Protein AF-A0A4U6QF11-F1 (afdb_monomer)

Sequence (225 aa):
MSFLSGGGSGDRRPGIFDSFRGAFAPQQLPEDDGRPIVAPRSILIASALSLVCGVILAFLSVLGLTQLGSYEADFDKAVADYRTQTSQCVTDVGGFGSSLVIPPGVSDDQKARYETCQQYVTYSDADIASIRESQKTQNIVVIAVLMIIGLAAVAAGWFLRSGARWTRRTILGLVIVLLVSIMLRVLGSILILGASLLLVVAVMLSFVGAGGLFFARHRARRAAS

Structure (mmCIF, N/CA/C/O backbone):
data_AF-A0A4U6QF11-F1
#
_entry.id   AF-A0A4U6QF11-F1
#
loop_
_atom_site.group_PDB
_atom_site.id
_atom_site.type_symbol
_atom_site.label_atom_id
_atom_site.label_alt_id
_atom_site.label_comp_id
_atom_site.label_asym_id
_atom_site.label_entity_id
_atom_site.label_seq_id
_atom_site.pdbx_PDB_ins_code
_atom_site.Cartn_x
_atom_site.Cartn_y
_atom_site.Cartn_z
_atom_site.occupancy
_atom_site.B_iso_or_equiv
_atom_site.auth_seq_id
_atom_site.auth_comp_id
_atom_site.auth_asym_id
_atom_site.auth_atom_id
_atom_site.pdbx_PDB_model_num
ATOM 1 N N . MET A 1 1 ? -59.878 42.724 17.864 1.00 39.06 1 MET A N 1
ATOM 2 C CA . MET A 1 1 ? -58.741 42.969 16.953 1.00 39.06 1 MET A CA 1
ATOM 3 C C . MET A 1 1 ? -58.230 41.630 16.464 1.00 39.06 1 MET A C 1
ATOM 5 O O . MET A 1 1 ? -57.816 40.801 17.259 1.00 39.06 1 MET A O 1
ATOM 9 N N . SER A 1 2 ? -58.398 41.412 15.169 1.00 38.19 2 SER A N 1
ATOM 10 C CA . SER A 1 2 ? -58.004 40.256 14.373 1.00 38.19 2 SER A CA 1
ATOM 11 C C . SER A 1 2 ? -56.505 40.250 14.089 1.00 38.19 2 SER A C 1
ATOM 13 O O . SER A 1 2 ? -56.008 41.276 13.644 1.00 38.19 2 SER A O 1
ATOM 15 N N . PHE A 1 3 ? -55.846 39.095 14.200 1.00 39.09 3 PHE A N 1
ATOM 16 C CA . PHE A 1 3 ? -54.789 38.689 13.265 1.00 39.09 3 PHE A CA 1
ATOM 17 C C . PHE A 1 3 ? -54.795 37.161 13.135 1.00 39.09 3 PHE A C 1
ATOM 19 O O . PHE A 1 3 ? -54.117 36.441 13.859 1.00 39.09 3 PHE A O 1
ATOM 26 N N . LEU A 1 4 ? -55.601 36.681 12.188 1.00 46.38 4 LEU A N 1
ATOM 27 C CA . LEU A 1 4 ? -55.267 35.493 11.416 1.00 46.38 4 LEU A CA 1
ATOM 28 C C . LEU A 1 4 ? -54.323 35.953 10.301 1.00 46.38 4 LEU A C 1
ATOM 30 O O . LEU A 1 4 ? -54.681 36.819 9.508 1.00 46.38 4 LEU A O 1
ATOM 34 N N . SER A 1 5 ? -53.140 35.356 10.233 1.00 40.31 5 SER A N 1
ATOM 35 C CA . SER A 1 5 ? -52.380 35.220 8.994 1.00 40.31 5 SER A CA 1
ATOM 36 C C . SER A 1 5 ? -51.760 33.832 9.019 1.00 40.31 5 SER A C 1
ATOM 38 O O . SER A 1 5 ? -50.763 33.579 9.694 1.00 40.31 5 SER A O 1
ATOM 40 N N . GLY A 1 6 ? -52.457 32.904 8.369 1.00 35.28 6 GLY A N 1
ATOM 41 C CA . GLY A 1 6 ? -51.910 31.609 8.008 1.00 35.28 6 GLY A CA 1
ATOM 42 C C . GLY A 1 6 ? -50.881 31.765 6.893 1.00 35.28 6 GLY A C 1
ATOM 43 O O . GLY A 1 6 ? -50.941 32.700 6.098 1.00 35.28 6 GLY A O 1
ATOM 44 N N . GLY A 1 7 ? -49.948 30.821 6.817 1.00 31.61 7 GLY A N 1
ATOM 45 C CA . GLY A 1 7 ? -48.945 30.827 5.762 1.00 31.61 7 GLY A CA 1
ATOM 46 C C . GLY A 1 7 ? -48.033 29.612 5.772 1.00 31.61 7 GLY A C 1
ATOM 47 O O . GLY A 1 7 ? -46.837 29.762 5.961 1.00 31.61 7 GLY A O 1
ATOM 48 N N . GLY A 1 8 ? -48.611 28.431 5.543 1.00 32.72 8 GLY A N 1
ATOM 49 C CA . GLY A 1 8 ? -47.934 27.323 4.866 1.00 32.72 8 GLY A CA 1
ATOM 50 C C . GLY A 1 8 ? -46.876 26.566 5.663 1.00 32.72 8 GLY A C 1
ATOM 51 O O . GLY A 1 8 ? -45.713 26.956 5.731 1.00 32.72 8 GLY A O 1
ATOM 52 N N . SER A 1 9 ? -47.268 25.382 6.127 1.00 42.16 9 SER A N 1
ATOM 53 C CA . SER A 1 9 ? -46.394 24.221 6.265 1.00 42.16 9 SER A CA 1
ATOM 54 C C . SER A 1 9 ? -45.677 23.958 4.936 1.00 42.16 9 SER A C 1
ATOM 56 O O . SER A 1 9 ? -46.136 23.195 4.089 1.00 42.16 9 SER A O 1
ATOM 58 N N . GLY A 1 10 ? -44.558 24.641 4.725 1.00 39.16 10 GLY A N 1
ATOM 59 C CA . GLY A 1 10 ? -43.574 24.237 3.744 1.00 39.16 10 GLY A CA 1
ATOM 60 C C . GLY A 1 10 ? -42.816 23.064 4.332 1.00 39.16 10 GLY A C 1
ATOM 61 O O . GLY A 1 10 ? -41.814 23.281 5.011 1.00 39.16 10 GLY A O 1
ATOM 62 N N . ASP A 1 11 ? -43.292 21.846 4.072 1.00 48.59 11 ASP A N 1
ATOM 63 C CA . ASP A 1 11 ? -42.459 20.645 4.084 1.00 48.59 11 ASP A CA 1
ATOM 64 C C . ASP A 1 11 ? -41.276 20.906 3.143 1.00 48.59 11 ASP A C 1
ATOM 66 O O . ASP A 1 11 ? -41.299 20.615 1.943 1.00 48.59 11 ASP A O 1
ATOM 70 N N . ARG A 1 12 ? -40.234 21.554 3.671 1.00 53.16 12 ARG A N 1
ATOM 71 C CA . ARG A 1 12 ? -38.956 21.686 2.992 1.00 53.16 12 ARG A CA 1
ATOM 72 C C . ARG A 1 12 ? -38.438 20.267 2.882 1.00 53.16 12 ARG A C 1
ATOM 74 O O . ARG A 1 12 ? -38.002 19.692 3.875 1.00 53.16 12 ARG A O 1
ATOM 81 N N . ARG A 1 13 ? -38.540 19.703 1.673 1.00 55.41 13 ARG A N 1
ATOM 82 C CA . ARG A 1 13 ? -37.881 18.449 1.307 1.00 55.41 13 ARG A CA 1
ATOM 83 C C . ARG A 1 13 ? -36.462 18.522 1.869 1.00 55.41 13 ARG A C 1
ATOM 85 O O . ARG A 1 13 ? -35.748 19.443 1.462 1.00 55.41 13 ARG A O 1
ATOM 92 N N . PRO A 1 14 ? -36.078 17.642 2.812 1.00 57.09 14 PRO A N 1
ATOM 93 C CA . PRO A 1 14 ? -34.746 17.694 3.384 1.00 57.09 14 PRO A CA 1
ATOM 94 C C . PRO A 1 14 ? -33.767 17.611 2.222 1.00 57.09 14 PRO A C 1
ATOM 96 O O . PRO A 1 14 ? -33.826 16.684 1.408 1.00 57.09 14 PRO A O 1
ATOM 99 N N . GLY A 1 15 ? -32.933 18.640 2.084 1.00 59.34 15 GLY A N 1
ATOM 100 C CA . GLY A 1 15 ? -31.907 18.633 1.060 1.00 59.34 15 GLY A CA 1
ATOM 101 C C . GLY A 1 15 ? -30.994 17.439 1.310 1.00 59.34 15 GLY A C 1
ATOM 102 O O . GLY A 1 15 ? -30.815 17.015 2.450 1.00 59.34 15 GLY A O 1
ATOM 103 N N . ILE A 1 16 ? -30.354 16.914 0.268 1.00 60.38 16 ILE A N 1
ATOM 104 C CA . ILE A 1 16 ? -29.370 15.824 0.413 1.00 60.38 16 ILE A CA 1
ATOM 105 C C . ILE A 1 16 ? -28.295 16.216 1.456 1.00 60.38 16 ILE A C 1
ATOM 107 O O . ILE A 1 16 ? -27.791 15.379 2.199 1.00 60.38 16 ILE A O 1
ATOM 111 N N . PHE A 1 17 ? -28.026 17.520 1.591 1.00 57.22 17 PHE A N 1
ATOM 112 C CA . PHE A 1 17 ? -27.139 18.116 2.591 1.00 57.22 17 PHE A CA 1
ATOM 113 C C . PHE A 1 17 ? -27.715 18.242 4.013 1.00 57.22 17 PHE A C 1
ATOM 115 O O . PHE A 1 17 ? -26.933 18.339 4.958 1.00 57.22 17 PHE A O 1
ATOM 122 N N . ASP A 1 18 ? -29.033 18.186 4.209 1.00 56.31 18 ASP A N 1
ATOM 123 C CA . ASP A 1 18 ? -29.647 18.172 5.545 1.00 56.31 18 ASP A CA 1
ATOM 124 C C . ASP A 1 18 ? -29.421 16.831 6.250 1.00 56.31 18 ASP A C 1
ATOM 126 O O . ASP A 1 18 ? -29.189 16.802 7.459 1.00 56.31 18 ASP A O 1
ATOM 130 N N . SER A 1 19 ? -29.363 15.725 5.499 1.00 56.88 19 SER A N 1
ATOM 131 C CA . SER A 1 19 ? -28.945 14.422 6.032 1.00 56.88 19 SER A CA 1
ATOM 132 C C . SER A 1 19 ? -27.490 14.442 6.512 1.00 56.88 19 SER A C 1
ATOM 134 O O . SER A 1 19 ? -27.177 13.863 7.552 1.00 56.88 19 SER A O 1
ATOM 136 N N . PHE A 1 20 ? -26.607 15.166 5.814 1.00 53.66 20 PHE A N 1
ATOM 137 C CA . PHE A 1 20 ? -25.225 15.368 6.258 1.00 53.66 20 PHE A CA 1
ATOM 138 C C . PHE A 1 20 ? -25.150 16.308 7.467 1.00 53.66 20 PHE A C 1
ATOM 140 O O . PHE A 1 20 ? -24.454 16.002 8.431 1.00 53.66 20 PHE A O 1
ATOM 147 N N . ARG A 1 21 ? -25.911 17.410 7.488 1.00 54.03 21 ARG A N 1
ATOM 148 C CA . ARG A 1 21 ? -25.968 18.316 8.649 1.00 54.03 21 ARG A CA 1
ATOM 149 C C . ARG A 1 21 ? -26.482 17.625 9.910 1.00 54.03 21 ARG A C 1
ATOM 151 O O . ARG A 1 21 ? -25.887 17.807 10.966 1.00 54.03 21 ARG A O 1
ATOM 158 N N . GLY A 1 22 ? -27.524 16.803 9.807 1.00 53.47 22 GLY A N 1
ATOM 159 C CA . GLY A 1 22 ? -28.026 16.006 10.930 1.00 53.47 22 GLY A CA 1
ATOM 160 C C . GLY A 1 22 ? -27.034 14.937 11.403 1.00 53.47 22 GLY A C 1
ATOM 161 O O . GLY A 1 22 ? -26.955 14.658 12.596 1.00 53.47 22 GLY A O 1
ATOM 162 N N . ALA A 1 23 ? -26.228 14.383 10.492 1.00 54.44 23 ALA A N 1
ATOM 163 C CA . ALA A 1 23 ? -25.181 13.416 10.818 1.00 54.44 23 ALA A CA 1
ATOM 164 C C . ALA A 1 23 ? -23.945 14.044 11.500 1.00 54.44 23 ALA A C 1
ATOM 166 O O . ALA A 1 23 ? -23.277 13.366 12.283 1.00 54.44 23 ALA A O 1
ATOM 167 N N . PHE A 1 24 ? -23.656 15.325 11.232 1.00 53.41 24 PHE A N 1
ATOM 168 C CA . PHE A 1 24 ? -22.541 16.077 11.831 1.00 53.41 24 PHE A CA 1
ATOM 169 C C . PHE A 1 24 ? -22.942 16.985 13.004 1.00 53.41 24 PHE A C 1
ATOM 171 O O . PHE A 1 24 ? -22.064 17.555 13.654 1.00 53.41 24 PHE A O 1
ATOM 178 N N . ALA A 1 25 ? -24.235 17.127 13.302 1.00 53.22 25 ALA A N 1
ATOM 179 C CA . ALA A 1 25 ? -24.686 17.870 14.470 1.00 53.22 25 ALA A CA 1
ATOM 180 C C . ALA A 1 25 ? -24.200 17.170 15.756 1.00 53.22 25 ALA A C 1
ATOM 182 O O . ALA A 1 25 ? -24.344 15.947 15.875 1.00 53.22 25 ALA A O 1
ATOM 183 N N . PRO A 1 26 ? -23.625 17.904 16.728 1.00 51.38 26 PRO A N 1
ATOM 184 C CA . PRO A 1 26 ? -23.204 17.316 17.991 1.00 51.38 26 PRO A CA 1
ATOM 185 C C . PRO A 1 26 ? -24.439 16.778 18.715 1.00 51.38 26 PRO A C 1
ATOM 187 O O . PRO A 1 26 ? -25.245 17.537 19.249 1.00 51.38 26 PRO A O 1
ATOM 190 N N . GLN A 1 27 ? -24.610 15.455 18.702 1.00 58.38 27 GLN A N 1
ATOM 191 C CA . GLN A 1 27 ? -25.682 14.812 19.450 1.00 58.38 27 GLN A CA 1
ATOM 192 C C . GLN A 1 27 ? -25.452 15.077 20.937 1.00 58.38 27 GLN A C 1
ATOM 194 O O . GLN A 1 27 ? -24.361 14.821 21.456 1.00 58.38 27 GLN A O 1
ATOM 199 N N . GLN A 1 28 ? -26.474 15.617 21.604 1.00 59.59 28 GLN A N 1
ATOM 200 C CA . GLN A 1 28 ? -26.452 15.831 23.046 1.00 59.59 28 GLN A CA 1
ATOM 201 C C . GLN A 1 28 ? -26.109 14.503 23.725 1.00 59.59 28 GLN A C 1
ATOM 203 O O . GLN A 1 28 ? -26.711 13.469 23.423 1.00 59.59 28 GLN A O 1
ATOM 208 N N . LEU A 1 29 ? -25.083 14.522 24.581 1.00 59.53 29 LEU A N 1
ATOM 209 C CA . LEU A 1 29 ? -24.708 13.354 25.366 1.00 59.53 29 LEU A CA 1
ATOM 210 C C . LEU A 1 29 ? -25.891 13.005 26.277 1.00 59.53 29 LEU A C 1
ATOM 212 O O . LEU A 1 29 ? -26.293 13.858 27.065 1.00 59.53 29 LEU A O 1
ATOM 216 N N . PRO A 1 30 ? -26.447 11.788 26.183 1.00 61.78 30 PRO A N 1
ATOM 217 C CA . PRO A 1 30 ? -27.466 11.342 27.124 1.00 61.78 30 PRO A CA 1
ATOM 218 C C . PRO A 1 30 ? -26.888 11.338 28.543 1.00 61.78 30 PRO A C 1
ATOM 220 O O . PRO A 1 30 ? -25.698 11.037 28.697 1.00 61.78 30 PRO A O 1
ATOM 223 N N . GLU A 1 31 ? -27.714 11.657 29.541 1.00 63.88 31 GLU A N 1
ATOM 224 C CA . GLU A 1 31 ? -27.357 11.547 30.961 1.00 63.88 31 GLU A CA 1
ATOM 225 C C . GLU A 1 31 ? -26.788 10.153 31.273 1.00 63.88 31 GLU A C 1
ATOM 227 O O . GLU A 1 31 ? -27.137 9.154 30.634 1.00 63.88 31 GLU A O 1
ATOM 232 N N . ASP A 1 32 ? -25.804 10.089 32.176 1.00 64.69 32 ASP A N 1
ATOM 233 C CA . ASP A 1 32 ? -25.093 8.840 32.458 1.00 64.69 32 ASP A CA 1
ATOM 234 C C . ASP A 1 32 ? -25.985 7.890 33.263 1.00 64.69 32 ASP A C 1
ATOM 236 O O . ASP A 1 32 ? -25.972 7.875 34.488 1.00 64.69 32 ASP A O 1
ATOM 240 N N . ASP A 1 33 ? -26.746 7.060 32.553 1.00 62.56 33 ASP A N 1
ATOM 241 C CA . ASP A 1 33 ? -27.704 6.106 33.126 1.00 62.56 33 ASP A CA 1
ATOM 242 C C . ASP A 1 33 ? -27.056 4.964 33.950 1.00 62.56 33 ASP A C 1
ATOM 244 O O . ASP A 1 33 ? -27.729 3.994 34.297 1.00 62.56 33 ASP A O 1
ATOM 248 N N . GLY A 1 34 ? -25.733 4.963 34.168 1.00 69.69 34 GLY A N 1
ATOM 249 C CA . GLY A 1 34 ? -24.996 3.908 34.891 1.00 69.69 34 GLY A CA 1
ATOM 250 C C . GLY A 1 34 ? -24.944 2.530 34.200 1.00 69.69 34 GLY A C 1
ATOM 251 O O . GLY A 1 34 ? -24.170 1.657 34.587 1.00 69.69 34 GLY A O 1
ATOM 252 N N . ARG A 1 35 ? -25.707 2.320 33.120 1.00 72.81 35 ARG A N 1
ATOM 253 C CA . ARG A 1 35 ? -25.812 1.041 32.384 1.00 72.81 35 ARG A CA 1
ATOM 254 C C . ARG A 1 35 ? -24.513 0.656 31.665 1.00 72.81 35 ARG A C 1
ATOM 256 O O . ARG A 1 35 ? -23.795 1.550 31.227 1.00 72.81 35 ARG A O 1
ATOM 263 N N . PRO A 1 36 ? -24.184 -0.632 31.470 1.00 75.25 36 PRO A N 1
ATOM 264 C CA . PRO A 1 36 ? -22.983 -1.024 30.728 1.00 75.25 36 PRO A CA 1
ATOM 265 C C . PRO A 1 36 ? -22.961 -0.414 29.314 1.00 75.25 36 PRO A C 1
ATOM 267 O O . PRO A 1 36 ? -23.962 -0.442 28.598 1.00 75.25 36 PRO A O 1
ATOM 270 N N . ILE A 1 37 ? -21.822 0.170 28.913 1.00 76.88 37 ILE A N 1
ATOM 271 C CA . ILE A 1 37 ? -21.670 0.786 27.586 1.00 76.88 37 ILE A CA 1
ATOM 272 C C . ILE A 1 37 ? -21.503 -0.333 26.555 1.00 76.88 37 ILE A C 1
ATOM 274 O O . ILE A 1 37 ? -20.438 -0.934 26.443 1.00 76.88 37 ILE A O 1
ATOM 278 N N . VAL A 1 38 ? -22.561 -0.605 25.792 1.00 80.31 38 VAL A N 1
ATOM 279 C CA . VAL A 1 38 ? -22.543 -1.594 24.707 1.00 80.31 38 VAL A CA 1
ATOM 280 C C . VAL A 1 38 ? -22.151 -0.922 23.391 1.00 80.31 38 VAL A C 1
ATOM 282 O O . VAL A 1 38 ? -22.619 0.176 23.076 1.00 80.31 38 VAL A O 1
ATOM 285 N N . ALA A 1 39 ? -21.290 -1.580 22.611 1.00 79.94 39 ALA A N 1
ATOM 286 C CA . ALA A 1 39 ? -20.876 -1.087 21.303 1.00 79.94 39 ALA A CA 1
ATOM 287 C C . ALA A 1 39 ? -22.054 -1.102 20.305 1.00 79.94 39 ALA A C 1
ATOM 289 O O . ALA A 1 39 ? -22.692 -2.143 20.125 1.00 79.94 39 ALA A O 1
ATOM 290 N N . PRO A 1 40 ? -22.349 0.019 19.620 1.00 84.81 40 PRO A N 1
ATOM 291 C CA . PRO A 1 40 ? -23.367 0.058 18.579 1.00 84.81 40 PRO A CA 1
ATOM 292 C C . PRO A 1 40 ? -22.931 -0.754 17.354 1.00 84.81 40 PRO A C 1
ATOM 294 O O . PRO A 1 40 ? -21.738 -0.920 17.084 1.00 84.81 40 PRO A O 1
ATOM 297 N N . ARG A 1 41 ? -23.906 -1.190 16.544 1.00 86.06 41 ARG A N 1
ATOM 298 C CA . ARG A 1 41 ? -23.652 -1.944 15.300 1.00 86.06 41 ARG A CA 1
ATOM 299 C C . ARG A 1 41 ? -22.677 -1.228 14.359 1.00 86.06 41 ARG A C 1
ATOM 301 O O . ARG A 1 41 ? -21.870 -1.896 13.726 1.00 86.06 41 ARG A O 1
ATOM 308 N N . SER A 1 42 ? -22.690 0.107 14.315 1.00 85.06 42 SER A N 1
ATOM 309 C CA . SER A 1 42 ? -21.745 0.894 13.509 1.00 85.06 42 SER A CA 1
ATOM 310 C C . SER A 1 42 ? -20.283 0.646 13.889 1.00 85.06 42 SER A C 1
ATOM 312 O O . SER A 1 42 ? -19.441 0.536 13.005 1.00 85.06 42 SER A O 1
ATOM 314 N N . ILE A 1 43 ? -19.977 0.490 15.182 1.00 86.12 43 ILE A N 1
ATOM 315 C CA . ILE A 1 43 ? -18.617 0.201 15.661 1.00 86.12 43 ILE A CA 1
ATOM 316 C C . ILE A 1 43 ? -18.243 -1.256 15.421 1.00 86.12 43 ILE A C 1
ATOM 318 O O . ILE A 1 43 ? -17.092 -1.538 15.101 1.00 86.12 43 ILE A O 1
ATOM 322 N N . LEU A 1 44 ? -19.202 -2.180 15.512 1.00 87.62 44 LEU A N 1
ATOM 323 C CA . LEU A 1 44 ? -18.964 -3.580 15.154 1.00 87.62 44 LEU A CA 1
ATOM 324 C C . LEU A 1 44 ? -18.626 -3.723 13.664 1.00 87.62 44 LEU A C 1
ATOM 326 O O . LEU A 1 44 ? -17.661 -4.404 13.323 1.00 87.62 44 LEU A O 1
ATOM 330 N N . ILE A 1 45 ? -19.362 -3.024 12.793 1.00 88.50 45 ILE A N 1
ATOM 331 C CA . ILE A 1 45 ? -19.091 -2.984 11.351 1.00 88.50 45 ILE A CA 1
ATOM 332 C C . ILE A 1 45 ? -17.747 -2.297 11.083 1.00 88.50 45 ILE A C 1
ATOM 334 O O . ILE A 1 45 ? -16.922 -2.855 10.371 1.00 88.50 45 ILE A O 1
ATOM 338 N N . ALA A 1 46 ? -17.471 -1.140 11.695 1.00 88.56 46 ALA A N 1
ATOM 339 C CA . ALA A 1 46 ? -16.187 -0.450 11.539 1.00 88.56 46 ALA A CA 1
ATOM 340 C C . ALA A 1 46 ? -14.996 -1.315 11.994 1.00 88.56 46 ALA A C 1
ATOM 342 O O . ALA A 1 46 ? -13.969 -1.362 11.321 1.00 88.56 46 ALA A O 1
ATOM 343 N N . SER A 1 47 ? -15.151 -2.044 13.102 1.00 88.62 47 SER A N 1
ATOM 344 C CA . SER A 1 47 ? -14.170 -3.011 13.605 1.00 88.62 47 SER A CA 1
ATOM 345 C C . SER A 1 47 ? -13.923 -4.135 12.597 1.00 88.62 47 SER A C 1
ATOM 347 O O . SER A 1 47 ? -12.769 -4.444 12.308 1.00 88.62 47 SER A O 1
ATOM 349 N N . ALA A 1 48 ? -14.984 -4.704 12.016 1.00 91.44 48 ALA A N 1
ATOM 350 C CA . ALA A 1 48 ? -14.872 -5.741 10.994 1.00 91.44 48 ALA A CA 1
ATOM 351 C C . ALA A 1 48 ? -14.197 -5.223 9.714 1.00 91.44 48 ALA A C 1
ATOM 353 O O . ALA A 1 48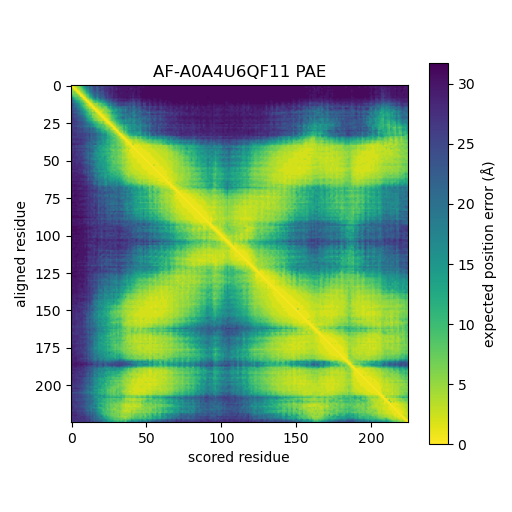 ? -13.279 -5.865 9.214 1.00 91.44 48 ALA A O 1
ATOM 354 N N . LEU A 1 49 ? -14.584 -4.042 9.223 1.00 91.12 49 LEU A N 1
ATOM 355 C CA . LEU A 1 49 ? -13.979 -3.417 8.041 1.00 91.12 49 LEU A CA 1
ATOM 356 C C . LEU A 1 49 ? -12.491 -3.111 8.255 1.00 91.12 49 LEU A C 1
ATOM 358 O O . LEU A 1 49 ? -11.678 -3.391 7.378 1.00 91.12 49 LEU A O 1
ATOM 362 N N . SER A 1 50 ? -12.122 -2.597 9.434 1.00 91.50 50 SER A N 1
ATOM 363 C CA . SER A 1 50 ? -10.723 -2.341 9.802 1.00 91.50 50 SER A CA 1
ATOM 364 C C . SER A 1 50 ? -9.908 -3.632 9.884 1.00 91.50 50 SER A C 1
ATOM 366 O O . SER A 1 50 ? -8.764 -3.662 9.437 1.00 91.50 50 SER A O 1
ATOM 368 N N . LEU A 1 51 ? -10.495 -4.708 10.420 1.00 91.88 51 LEU A N 1
ATOM 369 C CA . LEU A 1 51 ? -9.857 -6.024 10.471 1.00 91.88 51 LEU A CA 1
ATOM 370 C C . LEU A 1 51 ? -9.645 -6.603 9.072 1.00 91.88 51 LEU A C 1
ATOM 372 O O . LEU A 1 51 ? -8.530 -6.996 8.751 1.00 91.88 51 LEU A O 1
ATOM 376 N N . VAL A 1 52 ? -10.683 -6.618 8.233 1.00 92.75 52 VAL A N 1
ATOM 377 C CA . VAL A 1 52 ? -10.596 -7.127 6.855 1.00 92.75 52 VAL A CA 1
ATOM 378 C C . VAL A 1 52 ? -9.574 -6.328 6.050 1.00 92.75 52 VAL A C 1
ATOM 380 O O . VAL A 1 52 ? -8.723 -6.919 5.392 1.00 92.75 52 VAL A O 1
ATOM 383 N N . CYS A 1 53 ? -9.595 -4.997 6.157 1.00 92.12 53 CYS A N 1
ATOM 384 C CA . CYS A 1 53 ? -8.588 -4.130 5.550 1.00 92.12 53 CYS A CA 1
ATOM 385 C C . CYS A 1 53 ? -7.172 -4.504 6.015 1.00 92.12 53 CYS A C 1
ATOM 387 O O . CYS A 1 53 ? -6.299 -4.759 5.188 1.00 92.12 53 CYS A O 1
ATOM 389 N N . GLY A 1 54 ? -6.957 -4.599 7.330 1.00 90.31 54 GLY A N 1
ATOM 390 C CA . GLY A 1 54 ? -5.654 -4.940 7.890 1.00 90.31 54 GLY A CA 1
ATOM 391 C C . GLY A 1 54 ? -5.144 -6.311 7.440 1.00 90.31 54 GLY A C 1
ATOM 392 O O . GLY A 1 54 ? -3.968 -6.444 7.111 1.00 90.31 54 GLY A O 1
ATOM 393 N N . VAL A 1 55 ? -6.032 -7.305 7.341 1.00 93.00 55 VAL A N 1
ATOM 394 C CA . VAL A 1 55 ? -5.708 -8.644 6.825 1.00 93.00 55 VAL A CA 1
ATOM 395 C C . VAL A 1 55 ? -5.324 -8.595 5.349 1.00 93.00 55 VAL A C 1
ATOM 397 O O . VAL A 1 55 ? -4.322 -9.198 4.979 1.00 93.00 55 VAL A O 1
ATOM 400 N N . ILE A 1 56 ? -6.061 -7.857 4.511 1.00 91.88 56 ILE A N 1
ATOM 401 C CA . ILE A 1 56 ? -5.726 -7.699 3.086 1.00 91.88 56 ILE A CA 1
ATOM 402 C C . ILE A 1 56 ? -4.343 -7.060 2.938 1.00 91.88 56 ILE A C 1
ATOM 404 O O . ILE A 1 56 ? -3.507 -7.575 2.201 1.00 91.88 56 ILE A O 1
ATOM 408 N N . LEU A 1 57 ? -4.073 -5.970 3.659 1.00 91.31 57 LEU A N 1
ATOM 409 C CA . LEU A 1 57 ? -2.786 -5.276 3.579 1.00 91.31 57 LEU A CA 1
ATOM 410 C C . LEU A 1 57 ? -1.632 -6.143 4.094 1.00 91.31 57 LEU A C 1
ATOM 412 O O . LEU A 1 57 ? -0.580 -6.198 3.457 1.00 91.31 57 LEU A O 1
ATOM 416 N N . ALA A 1 58 ? -1.829 -6.868 5.197 1.00 90.06 58 ALA A N 1
ATOM 417 C CA . ALA A 1 58 ? -0.835 -7.806 5.710 1.00 90.06 58 ALA A CA 1
ATOM 418 C C . ALA A 1 58 ? -0.574 -8.947 4.715 1.00 90.06 58 ALA A C 1
ATOM 420 O O . ALA A 1 58 ? 0.580 -9.265 4.441 1.00 90.06 58 ALA A O 1
ATOM 421 N N . PHE A 1 59 ? -1.625 -9.513 4.117 1.00 90.81 59 PHE A N 1
ATOM 422 C CA . PHE A 1 59 ? -1.508 -10.567 3.111 1.00 90.81 59 PHE A CA 1
ATOM 423 C C . PHE A 1 59 ? -0.750 -10.096 1.865 1.00 90.81 59 PHE A C 1
ATOM 425 O O . PHE A 1 59 ? 0.174 -10.771 1.417 1.00 90.81 59 PHE A O 1
ATOM 432 N N . LEU A 1 60 ? -1.074 -8.908 1.346 1.00 88.69 60 LEU A N 1
ATOM 433 C CA . LEU A 1 60 ? -0.350 -8.301 0.226 1.00 88.69 60 LEU A CA 1
ATOM 434 C C . LEU A 1 60 ? 1.122 -8.048 0.562 1.00 88.69 60 LEU A C 1
ATOM 436 O O . LEU A 1 60 ? 1.987 -8.247 -0.285 1.00 88.69 60 LEU A O 1
ATOM 440 N N . SER A 1 61 ? 1.413 -7.655 1.802 1.00 87.56 61 SER A N 1
ATOM 441 C CA . SER A 1 61 ? 2.789 -7.449 2.261 1.00 87.56 61 SER A CA 1
ATOM 442 C C . SER A 1 61 ? 3.567 -8.765 2.302 1.00 87.56 61 SER A C 1
ATOM 444 O O . SER A 1 61 ? 4.703 -8.819 1.845 1.00 87.56 61 SER A O 1
ATOM 446 N N . VAL A 1 62 ? 2.948 -9.848 2.784 1.00 87.56 62 VAL A N 1
ATOM 447 C CA . VAL A 1 62 ? 3.559 -11.188 2.795 1.00 87.56 62 VAL A CA 1
ATOM 448 C C . VAL A 1 62 ? 3.797 -11.701 1.374 1.00 87.56 62 VAL A C 1
ATOM 450 O O . VAL A 1 62 ? 4.868 -12.235 1.103 1.00 87.56 62 VAL A O 1
ATOM 453 N N . LEU A 1 63 ? 2.855 -11.490 0.450 1.00 86.00 63 LEU A N 1
ATOM 454 C CA . LEU A 1 63 ? 3.068 -11.791 -0.969 1.00 86.00 63 LEU A CA 1
ATOM 455 C C . LEU A 1 63 ? 4.216 -10.967 -1.571 1.00 86.00 63 LEU A C 1
ATOM 457 O O . LEU A 1 63 ? 5.012 -11.491 -2.343 1.00 86.00 63 LEU A O 1
ATOM 461 N N . GLY A 1 64 ? 4.347 -9.694 -1.195 1.00 82.56 64 GLY A N 1
ATOM 462 C CA . GLY A 1 64 ? 5.494 -8.878 -1.595 1.00 82.56 64 GLY A CA 1
ATOM 463 C C . GLY A 1 64 ? 6.822 -9.447 -1.079 1.00 82.56 64 GLY A C 1
ATOM 464 O O . GLY A 1 64 ? 7.805 -9.483 -1.816 1.00 82.56 64 GLY A O 1
ATOM 465 N N . LEU A 1 65 ? 6.847 -9.950 0.162 1.00 84.06 65 LEU A N 1
ATOM 466 C CA . LEU A 1 65 ? 8.023 -10.609 0.747 1.00 84.06 65 LE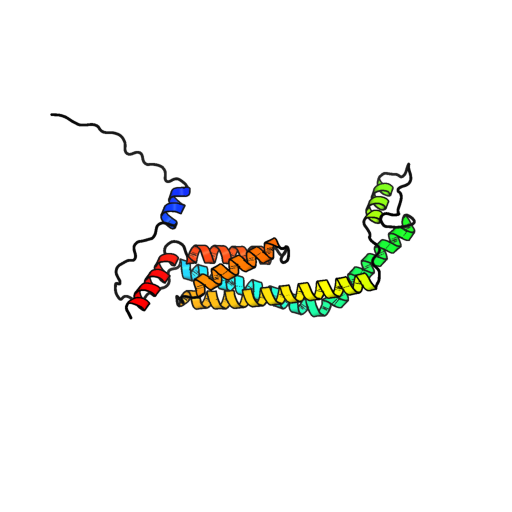U A CA 1
ATOM 467 C C . LEU A 1 65 ? 8.409 -11.900 0.020 1.00 84.06 65 LEU A C 1
ATOM 469 O O . LEU A 1 65 ? 9.598 -12.175 -0.116 1.00 84.06 65 LEU A O 1
ATOM 473 N N . THR A 1 66 ? 7.448 -12.687 -0.466 1.00 84.06 66 THR A N 1
ATOM 474 C CA . THR A 1 66 ? 7.777 -13.899 -1.234 1.00 84.06 66 THR A CA 1
ATOM 475 C C . THR A 1 66 ? 8.287 -13.565 -2.635 1.00 84.06 66 THR A C 1
ATOM 477 O O . THR A 1 66 ? 9.200 -14.230 -3.119 1.00 84.06 66 THR A O 1
ATOM 480 N N . GLN A 1 67 ? 7.775 -12.500 -3.260 1.00 81.50 67 GLN A N 1
ATOM 481 C CA . GLN A 1 67 ? 8.256 -12.013 -4.560 1.00 81.50 67 GLN A CA 1
ATOM 482 C C . GLN A 1 67 ? 9.632 -11.339 -4.488 1.00 81.50 67 GLN A C 1
ATOM 484 O O . GLN A 1 67 ? 10.369 -11.336 -5.468 1.00 81.50 67 GLN A O 1
ATOM 489 N N . LEU A 1 68 ? 10.041 -10.828 -3.323 1.00 79.19 68 LEU A N 1
ATOM 490 C CA . LEU A 1 68 ? 11.403 -10.323 -3.112 1.00 79.19 68 LEU A CA 1
ATOM 491 C C . LEU A 1 68 ? 12.480 -11.390 -3.361 1.00 79.19 68 LEU A C 1
ATOM 493 O O . LEU A 1 68 ? 13.578 -11.044 -3.790 1.00 79.19 68 LEU A O 1
ATOM 497 N N . GLY A 1 69 ? 12.168 -12.670 -3.126 1.00 76.62 69 GLY A N 1
ATOM 498 C CA . GLY A 1 69 ? 13.081 -13.782 -3.397 1.00 76.62 69 GLY A CA 1
ATOM 499 C C . GLY A 1 69 ? 13.254 -14.094 -4.888 1.00 76.62 69 GLY A C 1
ATOM 500 O O . GLY A 1 69 ? 14.331 -14.524 -5.287 1.00 76.62 69 GLY A O 1
ATOM 501 N N . SER A 1 70 ? 12.230 -13.852 -5.716 1.00 79.94 70 SER A N 1
ATOM 502 C CA . SER A 1 70 ? 12.301 -14.026 -7.177 1.00 79.94 70 SER A CA 1
ATOM 503 C C . SER A 1 70 ? 12.660 -12.742 -7.925 1.00 79.94 70 SER A C 1
ATOM 505 O O . SER A 1 70 ? 12.979 -12.804 -9.109 1.00 79.94 70 SER A O 1
ATOM 507 N N . TYR A 1 71 ? 12.671 -11.594 -7.238 1.00 79.31 71 TYR A N 1
ATOM 508 C CA . TYR A 1 71 ? 12.882 -10.272 -7.827 1.00 79.31 71 TYR A CA 1
ATOM 509 C C . TYR A 1 71 ? 14.135 -10.185 -8.703 1.00 79.31 71 TYR A C 1
ATOM 511 O O . TYR A 1 71 ? 14.096 -9.574 -9.765 1.00 79.31 71 TYR A O 1
ATOM 519 N N . GLU A 1 72 ? 15.245 -10.792 -8.276 1.00 78.94 72 GLU A N 1
ATOM 520 C CA . GLU A 1 72 ? 16.496 -10.752 -9.042 1.00 78.94 72 GLU A CA 1
ATOM 521 C C . GLU A 1 72 ? 16.362 -11.511 -10.367 1.00 78.94 72 GLU A C 1
ATOM 523 O O . GLU A 1 72 ? 16.716 -10.969 -11.410 1.00 78.94 72 GLU A O 1
ATOM 528 N N . ALA A 1 73 ? 15.741 -12.694 -10.351 1.00 81.69 73 ALA A N 1
ATOM 529 C CA . ALA A 1 73 ? 15.482 -13.475 -11.558 1.00 81.69 73 ALA A CA 1
ATOM 530 C C . ALA A 1 73 ? 14.466 -12.793 -12.492 1.00 81.69 73 ALA A C 1
ATOM 532 O O . ALA A 1 73 ? 14.647 -12.797 -13.709 1.00 81.69 73 ALA A O 1
ATOM 533 N N . ASP A 1 74 ? 13.418 -12.179 -11.936 1.00 82.62 74 ASP A N 1
ATOM 534 C CA . ASP A 1 74 ? 12.400 -11.460 -12.708 1.00 82.62 74 ASP A CA 1
ATOM 535 C C . ASP A 1 74 ? 12.978 -10.188 -13.353 1.00 82.62 74 ASP A C 1
ATOM 537 O O . ASP A 1 74 ? 12.696 -9.889 -14.516 1.00 82.62 74 ASP A O 1
ATOM 541 N N . PHE A 1 75 ? 13.839 -9.464 -12.630 1.00 83.12 75 PHE A N 1
ATOM 542 C CA . PHE A 1 75 ? 14.542 -8.293 -13.149 1.00 83.12 75 PHE A CA 1
ATOM 543 C C . PHE A 1 75 ? 15.564 -8.677 -14.223 1.00 83.12 75 PHE A C 1
ATOM 545 O O . PHE A 1 75 ? 15.611 -8.042 -15.275 1.00 83.12 75 PHE A O 1
ATOM 552 N N . ASP A 1 76 ? 16.352 -9.731 -14.000 1.00 85.06 76 ASP A N 1
ATOM 553 C CA . ASP A 1 76 ? 17.313 -10.229 -14.989 1.00 85.06 76 ASP A CA 1
ATOM 554 C C . ASP A 1 76 ? 16.607 -10.689 -16.269 1.00 85.06 76 ASP A C 1
ATOM 556 O O . ASP A 1 76 ? 17.062 -10.381 -17.372 1.00 85.06 76 ASP A O 1
ATOM 560 N N . LYS A 1 77 ? 15.449 -11.346 -16.140 1.00 87.69 77 LYS A N 1
ATOM 561 C CA . LYS A 1 77 ? 14.604 -11.711 -17.279 1.00 87.69 77 LYS A CA 1
ATOM 562 C C . LYS A 1 77 ? 14.080 -10.480 -18.019 1.00 87.69 77 LYS A C 1
ATOM 564 O O . LYS A 1 77 ? 14.182 -10.429 -19.239 1.00 87.69 77 LYS A O 1
ATOM 569 N N . ALA A 1 78 ? 13.591 -9.466 -17.305 1.00 85.56 78 ALA A N 1
ATOM 570 C CA . ALA A 1 78 ? 13.130 -8.222 -17.920 1.00 85.56 78 ALA A CA 1
ATOM 571 C C . ALA A 1 78 ? 14.260 -7.485 -18.664 1.00 85.56 78 ALA A C 1
ATOM 573 O O . ALA A 1 78 ? 14.049 -6.966 -19.759 1.00 85.56 78 ALA A O 1
ATOM 574 N N . VAL A 1 79 ? 15.477 -7.478 -18.110 1.00 86.81 79 VAL A N 1
ATOM 575 C CA . VAL A 1 79 ? 16.663 -6.923 -18.779 1.00 86.81 79 VAL A CA 1
ATOM 576 C C . VAL A 1 79 ? 17.039 -7.750 -20.011 1.00 86.81 79 VAL A C 1
ATOM 578 O O . VAL A 1 79 ? 17.381 -7.176 -21.045 1.00 86.81 79 VAL A O 1
ATOM 581 N N . ALA A 1 80 ? 16.969 -9.080 -19.936 1.00 87.81 80 ALA A N 1
ATOM 582 C CA . ALA A 1 80 ? 17.243 -9.960 -21.070 1.00 87.81 80 ALA A CA 1
ATOM 583 C C . ALA A 1 80 ? 16.224 -9.768 -22.206 1.00 87.81 80 ALA A C 1
ATOM 585 O O . ALA A 1 80 ? 16.617 -9.644 -23.369 1.00 87.81 80 ALA A O 1
ATOM 586 N N . ASP A 1 81 ? 14.938 -9.658 -21.877 1.00 89.94 81 ASP A N 1
ATOM 587 C CA . ASP A 1 81 ? 13.871 -9.370 -22.838 1.00 89.94 81 ASP A CA 1
ATOM 588 C C . ASP A 1 81 ? 14.081 -7.988 -23.476 1.00 89.94 81 ASP A C 1
ATOM 590 O O . ASP A 1 81 ? 14.011 -7.851 -24.697 1.00 89.94 81 ASP A O 1
ATOM 594 N N . TYR A 1 82 ? 14.443 -6.979 -22.676 1.00 85.75 82 TYR A N 1
ATOM 595 C CA . TYR A 1 82 ? 14.771 -5.640 -23.168 1.00 85.75 82 TYR A CA 1
ATOM 596 C C . TYR A 1 82 ? 15.951 -5.656 -24.148 1.00 85.75 82 TYR A C 1
ATOM 598 O O . TYR A 1 82 ? 15.863 -5.085 -25.231 1.00 85.75 82 TYR A O 1
ATOM 606 N N . ARG A 1 83 ? 17.044 -6.355 -23.810 1.00 87.88 83 ARG A N 1
ATOM 607 C CA . ARG A 1 83 ? 18.216 -6.508 -24.694 1.00 87.88 83 ARG A CA 1
ATOM 608 C C . ARG A 1 83 ? 17.888 -7.253 -25.981 1.00 87.88 83 ARG A C 1
ATOM 610 O O . ARG A 1 83 ? 18.481 -6.978 -27.020 1.00 87.88 83 ARG A O 1
ATOM 617 N N . THR A 1 84 ? 16.958 -8.198 -25.914 1.00 89.25 84 THR A N 1
ATOM 618 C CA . THR A 1 84 ? 16.490 -8.934 -27.089 1.00 89.25 84 THR A CA 1
ATOM 619 C C . THR A 1 84 ? 15.666 -8.026 -28.002 1.00 89.25 84 THR A C 1
ATOM 621 O O . THR A 1 84 ? 15.838 -8.054 -29.215 1.00 89.25 84 THR A O 1
ATOM 624 N N . GLN A 1 85 ? 14.820 -7.161 -27.441 1.00 87.00 85 GLN A N 1
ATOM 625 C CA . GLN A 1 85 ? 14.061 -6.183 -28.224 1.00 87.00 85 GLN A CA 1
ATOM 626 C C . GLN A 1 85 ? 14.966 -5.112 -28.845 1.00 87.00 85 GLN A C 1
ATOM 628 O O . GLN A 1 85 ? 14.804 -4.768 -30.015 1.00 87.00 85 GLN A O 1
ATOM 633 N N . THR A 1 86 ? 15.967 -4.616 -28.111 1.00 88.12 86 THR A N 1
ATOM 634 C CA . THR A 1 86 ? 16.915 -3.646 -28.676 1.00 88.12 86 THR A CA 1
ATOM 635 C C . THR A 1 86 ? 17.796 -4.272 -29.754 1.00 88.12 86 THR A C 1
ATOM 637 O O . THR A 1 86 ? 18.035 -3.630 -30.775 1.00 88.12 86 THR A O 1
ATOM 640 N N . SER A 1 87 ? 18.224 -5.532 -29.603 1.00 87.44 87 SER A N 1
ATOM 641 C CA . SER A 1 87 ? 18.983 -6.232 -30.650 1.00 87.44 87 SER A CA 1
ATOM 642 C C . SER A 1 87 ? 18.146 -6.503 -31.906 1.00 87.44 87 SER A C 1
ATOM 644 O O . SER A 1 87 ? 18.662 -6.373 -33.020 1.00 87.44 87 SER A O 1
ATOM 646 N N . GLN A 1 88 ? 16.848 -6.788 -31.752 1.00 88.12 88 GLN A N 1
ATOM 647 C CA . GLN A 1 88 ? 15.903 -6.876 -32.870 1.00 88.12 88 GLN A CA 1
ATOM 648 C C . GLN A 1 88 ? 15.772 -5.535 -33.599 1.00 88.12 88 GLN A C 1
ATOM 650 O O . GLN A 1 88 ? 15.875 -5.511 -34.819 1.00 88.12 88 GLN A O 1
ATOM 655 N N . CYS A 1 89 ? 15.668 -4.410 -32.886 1.00 86.94 89 CYS A N 1
ATOM 656 C CA . CYS A 1 89 ? 15.687 -3.082 -33.510 1.00 86.94 89 CYS A CA 1
ATOM 657 C C . CYS A 1 89 ? 16.987 -2.807 -34.287 1.00 86.94 89 CYS A C 1
ATOM 659 O O . CYS A 1 89 ? 16.943 -2.321 -35.416 1.00 86.94 89 CYS A O 1
ATOM 661 N N . VAL A 1 90 ? 18.156 -3.166 -33.742 1.00 87.38 90 VAL A N 1
ATOM 662 C CA . VAL A 1 90 ? 19.424 -3.038 -34.488 1.00 87.38 90 VAL A CA 1
ATOM 663 C C . VAL A 1 90 ? 19.399 -3.868 -35.773 1.00 87.38 90 VAL A C 1
ATOM 665 O O . VAL A 1 90 ? 19.845 -3.391 -36.813 1.00 87.38 90 VAL A O 1
ATOM 668 N N . THR A 1 91 ? 18.863 -5.087 -35.712 1.00 86.69 91 THR A N 1
ATOM 669 C CA . THR A 1 91 ? 18.831 -6.014 -36.853 1.00 86.69 91 THR A CA 1
ATOM 670 C C . THR A 1 91 ? 17.821 -5.580 -37.920 1.00 86.69 91 THR A C 1
ATOM 672 O O . THR A 1 91 ? 18.132 -5.629 -39.107 1.00 86.69 91 THR A O 1
ATOM 675 N N . ASP A 1 92 ? 16.639 -5.117 -37.507 1.00 85.00 92 ASP A N 1
ATOM 676 C CA . ASP A 1 92 ? 15.512 -4.829 -38.400 1.00 85.00 92 ASP A CA 1
ATOM 677 C C . ASP A 1 92 ? 15.562 -3.418 -39.000 1.00 85.00 92 ASP A C 1
ATOM 679 O O . ASP A 1 92 ? 15.214 -3.230 -40.166 1.00 85.00 92 ASP A O 1
ATOM 683 N N . VAL A 1 93 ? 15.959 -2.414 -38.209 1.00 85.19 93 VAL A N 1
ATOM 684 C CA . VAL A 1 93 ? 15.933 -0.995 -38.617 1.00 85.19 93 VAL A CA 1
ATOM 685 C C . VAL A 1 93 ? 17.309 -0.323 -38.588 1.00 85.19 93 VAL A C 1
ATOM 687 O O . VAL A 1 93 ? 17.422 0.851 -38.944 1.00 85.19 93 VAL A O 1
ATOM 690 N N . GLY A 1 94 ? 18.366 -1.056 -38.221 1.00 82.50 94 GLY A N 1
ATOM 691 C CA . GLY A 1 94 ? 19.752 -0.578 -38.253 1.00 82.50 94 GLY A CA 1
ATOM 692 C C . GLY A 1 94 ? 20.179 0.244 -37.032 1.00 82.50 94 GLY A C 1
ATOM 693 O O . GLY A 1 94 ? 21.276 0.799 -37.030 1.00 82.50 94 GLY A O 1
ATOM 694 N N . GLY A 1 95 ? 19.339 0.340 -35.994 1.00 84.31 95 GLY A N 1
ATOM 695 C CA . GLY A 1 95 ? 19.637 1.087 -34.768 1.00 84.31 95 GLY A CA 1
ATOM 696 C C . GLY A 1 95 ? 18.431 1.241 -33.835 1.00 84.31 95 GLY A C 1
ATOM 697 O O . GLY A 1 95 ? 17.351 0.727 -34.104 1.00 84.31 95 GLY A O 1
ATOM 698 N N . PHE A 1 96 ? 18.603 1.956 -32.725 1.00 86.75 96 PHE A N 1
ATOM 699 C CA . PHE A 1 96 ? 17.530 2.285 -31.778 1.00 86.75 96 PHE A CA 1
ATOM 700 C C . PHE A 1 96 ? 17.830 3.606 -31.059 1.00 86.75 96 PHE A C 1
ATOM 702 O O . PHE A 1 96 ? 18.956 4.105 -31.100 1.00 86.75 96 PHE A O 1
ATOM 709 N N . GLY A 1 97 ? 16.822 4.159 -30.388 1.00 85.38 97 GLY A N 1
ATOM 710 C CA . GLY A 1 97 ? 16.919 5.408 -29.639 1.00 85.38 97 GLY A CA 1
ATOM 711 C C . GLY A 1 97 ? 16.847 6.665 -30.504 1.00 85.38 97 GLY A C 1
ATOM 712 O O . GLY A 1 97 ? 16.519 6.626 -31.689 1.00 85.38 97 GLY A O 1
ATOM 713 N N . SER A 1 98 ? 17.143 7.811 -29.893 1.00 79.94 98 SER A N 1
ATOM 714 C CA . SER A 1 98 ? 16.964 9.138 -30.502 1.00 79.94 98 SER A CA 1
ATOM 715 C C . SER A 1 98 ? 17.884 9.430 -31.693 1.00 79.94 98 SER A C 1
ATOM 717 O O . SER A 1 98 ? 17.655 10.397 -32.415 1.00 79.94 98 SER A O 1
ATOM 719 N N . SER A 1 99 ? 18.913 8.610 -31.911 1.00 78.12 99 SER A N 1
ATOM 720 C CA . SER A 1 99 ? 19.802 8.687 -33.073 1.00 78.12 99 SER A CA 1
ATOM 721 C C . SER A 1 99 ? 19.234 8.001 -34.321 1.00 78.12 99 SER A C 1
ATOM 723 O O . SER A 1 99 ? 19.764 8.202 -35.414 1.00 78.12 99 SER A O 1
ATOM 725 N N . LEU A 1 100 ? 18.165 7.207 -34.188 1.00 83.06 100 LEU A N 1
ATOM 726 C CA . LEU A 1 100 ? 17.510 6.538 -35.307 1.00 83.06 100 LEU A CA 1
ATOM 727 C C . LEU A 1 100 ? 16.682 7.551 -36.113 1.00 83.06 100 LEU A C 1
ATOM 729 O O . LEU A 1 100 ? 15.697 8.093 -35.615 1.00 83.06 100 LEU A O 1
ATOM 733 N N . VAL A 1 101 ? 17.053 7.793 -37.372 1.00 82.06 101 VAL A N 1
ATOM 734 C CA . VAL A 1 101 ? 16.322 8.690 -38.283 1.00 82.06 101 VAL A CA 1
ATOM 735 C C . VAL A 1 101 ? 15.420 7.868 -39.198 1.00 82.06 101 VAL A C 1
ATOM 737 O O . VAL A 1 101 ? 15.895 6.965 -39.883 1.00 82.06 101 VAL A O 1
ATOM 740 N N . ILE A 1 102 ? 14.125 8.195 -39.229 1.00 84.06 102 ILE A N 1
ATOM 741 C CA . ILE A 1 102 ? 13.160 7.547 -40.126 1.00 84.06 102 ILE A CA 1
ATOM 742 C C . ILE A 1 102 ? 13.442 8.008 -41.564 1.00 84.06 102 ILE A C 1
ATOM 744 O O . ILE A 1 102 ? 13.359 9.212 -41.829 1.00 84.06 102 ILE A O 1
ATOM 748 N N . PRO A 1 103 ? 13.766 7.101 -42.504 1.00 83.25 103 PRO A N 1
ATOM 749 C CA . PRO A 1 103 ? 14.003 7.482 -43.890 1.00 83.25 103 PRO A C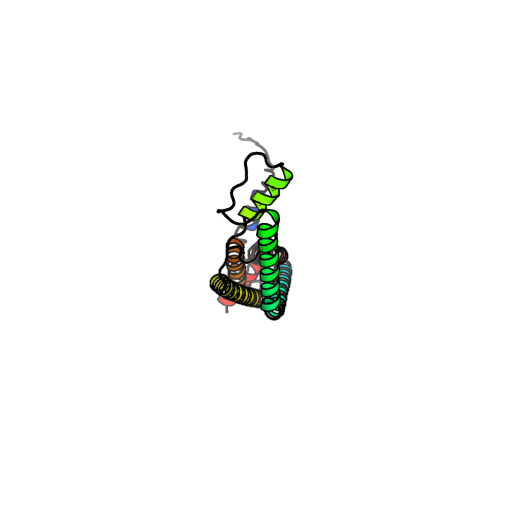A 1
ATOM 750 C C . PRO A 1 103 ? 12.744 8.095 -44.526 1.00 83.25 103 PRO A C 1
ATOM 752 O O . PRO A 1 103 ? 11.626 7.674 -44.225 1.00 83.25 103 PRO A O 1
ATOM 755 N N . PRO A 1 104 ? 12.868 9.070 -45.437 1.00 78.06 104 PRO A N 1
ATOM 756 C CA . PRO A 1 104 ? 11.715 9.542 -46.191 1.00 78.06 104 PRO A CA 1
ATOM 757 C C . PRO A 1 104 ? 11.226 8.443 -47.152 1.00 78.06 104 PRO A C 1
ATOM 759 O O . PRO A 1 104 ? 12.016 7.883 -47.908 1.00 78.06 104 PRO A O 1
ATOM 762 N N . GLY A 1 105 ? 9.920 8.148 -47.140 1.00 79.94 105 GLY A N 1
ATOM 763 C CA . GLY A 1 105 ? 9.282 7.220 -48.088 1.00 79.94 105 GLY A CA 1
ATOM 764 C C . GLY A 1 105 ? 9.090 5.772 -47.613 1.00 79.94 105 GLY A C 1
ATOM 765 O O . GLY A 1 105 ? 8.701 4.934 -48.424 1.00 79.94 105 GLY A O 1
ATOM 766 N N . VAL A 1 106 ? 9.331 5.458 -46.333 1.00 84.00 106 VAL A N 1
ATOM 767 C CA . VAL A 1 106 ? 8.942 4.157 -45.747 1.00 84.00 106 VAL A CA 1
ATOM 768 C C . VAL A 1 106 ? 7.421 4.034 -45.612 1.00 84.00 106 VAL A C 1
ATOM 770 O O . VAL A 1 106 ? 6.729 5.021 -45.366 1.00 84.00 106 VAL A O 1
ATOM 773 N N . SER A 1 107 ? 6.916 2.806 -45.755 1.00 87.31 107 SER A N 1
ATOM 774 C CA . SER A 1 107 ? 5.500 2.474 -45.531 1.00 87.31 107 SER A CA 1
ATOM 775 C C . SER A 1 107 ? 5.060 2.756 -44.087 1.00 87.31 107 SER A C 1
ATOM 777 O O . SER A 1 107 ? 5.889 2.746 -43.174 1.00 87.31 107 SER A O 1
ATOM 779 N N . ASP A 1 108 ? 3.759 2.969 -43.858 1.00 84.56 108 ASP A N 1
ATOM 780 C CA . ASP A 1 108 ? 3.215 3.266 -42.520 1.00 84.56 108 ASP A CA 1
ATOM 781 C C . ASP A 1 108 ? 3.539 2.163 -41.492 1.00 84.56 108 ASP A C 1
ATOM 783 O O . ASP A 1 108 ? 3.903 2.460 -40.352 1.00 84.56 108 ASP A O 1
ATOM 787 N N . ASP A 1 109 ? 3.524 0.894 -41.913 1.00 81.88 109 ASP A N 1
ATOM 788 C CA . ASP A 1 109 ? 3.893 -0.248 -41.065 1.00 81.88 109 ASP A CA 1
ATOM 789 C C . ASP A 1 109 ? 5.374 -0.224 -40.661 1.00 81.88 109 ASP A C 1
ATOM 791 O O . ASP A 1 109 ? 5.735 -0.560 -39.530 1.00 81.88 109 ASP A O 1
ATOM 795 N N . GLN A 1 110 ? 6.258 0.184 -41.575 1.00 80.56 110 GLN A N 1
ATOM 796 C CA . GLN A 1 110 ? 7.680 0.338 -41.272 1.00 80.56 110 GLN A CA 1
ATOM 797 C C . GLN A 1 110 ? 7.904 1.542 -40.364 1.00 80.56 110 GLN A C 1
ATOM 799 O O . GLN A 1 110 ? 8.657 1.441 -39.398 1.00 80.56 110 GLN A O 1
ATOM 804 N N . LYS A 1 111 ? 7.205 2.652 -40.609 1.00 85.00 111 LYS A N 1
ATOM 805 C CA . LYS A 1 111 ? 7.276 3.854 -39.777 1.00 85.00 111 LYS A CA 1
ATOM 806 C C . LYS A 1 111 ? 6.919 3.563 -38.316 1.00 85.00 111 LYS A C 1
ATOM 808 O O . LYS A 1 111 ? 7.671 3.966 -37.432 1.00 85.00 111 LYS A O 1
ATOM 813 N N . ALA A 1 112 ? 5.870 2.778 -38.060 1.00 84.25 112 ALA A N 1
ATOM 814 C CA . ALA A 1 112 ? 5.503 2.354 -36.705 1.00 84.25 112 ALA A CA 1
ATOM 815 C C . ALA A 1 112 ? 6.622 1.554 -36.000 1.00 84.25 112 ALA A C 1
ATOM 817 O O . ALA A 1 112 ? 6.844 1.702 -34.793 1.00 84.25 112 ALA A O 1
ATOM 818 N N . ARG A 1 113 ? 7.378 0.735 -36.746 1.00 82.69 113 ARG A N 1
ATOM 819 C CA . ARG A 1 113 ? 8.540 0.003 -36.208 1.00 82.69 113 ARG A CA 1
ATOM 820 C C . ARG A 1 113 ? 9.696 0.935 -35.860 1.00 82.69 113 ARG A C 1
ATOM 822 O O . ARG A 1 113 ? 10.265 0.801 -34.780 1.00 82.69 113 ARG A O 1
ATOM 829 N N . TYR A 1 114 ? 10.008 1.905 -36.721 1.00 85.94 114 TYR A N 1
ATOM 830 C CA . TYR A 1 114 ? 11.016 2.927 -36.418 1.00 85.94 114 TYR A CA 1
ATOM 831 C C . TYR A 1 114 ? 10.637 3.749 -35.175 1.00 85.94 114 TYR A C 1
ATOM 833 O O . TYR A 1 114 ? 11.482 3.960 -34.308 1.00 85.94 114 TYR A O 1
ATOM 841 N N . GLU A 1 115 ? 9.373 4.164 -35.048 1.00 86.12 115 GLU A N 1
ATOM 842 C CA . GLU A 1 115 ? 8.876 4.915 -33.883 1.00 86.12 115 GLU A CA 1
ATOM 843 C C . GLU A 1 115 ? 8.964 4.097 -32.587 1.00 86.12 115 GLU A C 1
ATOM 845 O O . GLU A 1 115 ? 9.372 4.621 -31.552 1.00 86.12 115 GLU A O 1
ATOM 850 N N . THR A 1 116 ? 8.665 2.797 -32.643 1.00 87.44 116 THR A N 1
ATOM 851 C CA . THR A 1 116 ? 8.840 1.890 -31.496 1.00 87.44 116 THR A CA 1
ATOM 852 C C . THR A 1 116 ? 10.319 1.780 -31.113 1.00 87.44 116 THR A C 1
ATOM 854 O O . THR A 1 116 ? 10.674 1.917 -29.944 1.00 87.44 116 THR A O 1
ATOM 857 N N . CYS A 1 117 ? 11.207 1.619 -32.099 1.00 87.19 117 CYS A N 1
ATOM 858 C CA . CYS A 1 117 ? 12.645 1.509 -31.863 1.00 87.19 117 CYS A CA 1
ATOM 859 C C . CYS A 1 117 ? 13.286 2.811 -31.340 1.00 87.19 117 CYS A C 1
ATOM 861 O O . CYS A 1 117 ? 14.295 2.758 -30.635 1.00 87.19 117 CYS A O 1
ATOM 863 N N . GLN A 1 118 ? 12.692 3.977 -31.616 1.00 88.00 118 GLN A N 1
ATOM 864 C CA . GLN A 1 118 ? 13.112 5.267 -31.052 1.00 88.00 118 GLN A CA 1
ATOM 865 C C . GLN A 1 118 ? 12.810 5.414 -29.552 1.00 88.00 118 GLN A C 1
ATOM 867 O O . GLN A 1 118 ? 13.477 6.204 -28.884 1.00 88.00 118 GLN A O 1
ATOM 872 N N . GLN A 1 119 ? 11.837 4.673 -29.008 1.00 86.19 119 GLN A N 1
ATOM 873 C CA . GLN A 1 119 ? 11.465 4.761 -27.587 1.00 86.19 119 GLN A CA 1
ATOM 874 C C . GLN A 1 119 ? 12.470 4.072 -26.653 1.00 86.19 119 GLN A C 1
ATOM 876 O O . GLN A 1 119 ? 12.484 4.357 -25.454 1.00 86.19 119 GLN A O 1
ATOM 881 N N . TYR A 1 120 ? 13.317 3.183 -27.179 1.00 83.25 120 TYR A N 1
ATOM 882 C CA . TYR A 1 120 ? 14.331 2.502 -26.380 1.00 83.25 120 TYR A CA 1
ATOM 883 C C . TYR A 1 120 ? 15.493 3.434 -26.044 1.00 83.25 120 TYR A C 1
ATOM 885 O O . TYR A 1 120 ? 16.044 4.121 -26.902 1.00 83.25 120 TYR A O 1
ATOM 893 N N . VAL A 1 121 ? 15.912 3.401 -24.783 1.00 82.38 121 VAL A N 1
ATOM 894 C CA . VAL A 1 121 ? 17.070 4.142 -24.278 1.00 82.38 121 VAL A CA 1
ATOM 895 C C . VAL A 1 121 ? 18.218 3.172 -24.015 1.00 82.38 121 VAL A C 1
ATOM 897 O O . VAL A 1 121 ? 18.021 2.052 -23.536 1.00 82.38 121 VAL A O 1
ATOM 900 N N . THR A 1 122 ? 19.439 3.588 -24.331 1.00 76.94 122 THR A N 1
ATOM 901 C CA . THR A 1 122 ? 20.635 2.810 -24.014 1.00 76.94 122 THR A CA 1
ATOM 902 C C . THR A 1 122 ? 20.944 2.952 -22.529 1.00 76.94 122 THR A C 1
ATOM 904 O O . THR A 1 122 ? 21.296 4.036 -22.072 1.00 76.94 122 THR A O 1
ATOM 907 N N . TYR A 1 123 ? 20.822 1.859 -21.781 1.00 78.75 123 TYR A N 1
ATOM 908 C CA . TYR A 1 123 ? 21.260 1.790 -20.389 1.00 78.75 123 TYR A CA 1
ATOM 909 C C . TYR A 1 123 ? 22.613 1.091 -20.326 1.00 78.75 123 TYR A C 1
ATOM 911 O O . TYR A 1 123 ? 22.773 0.008 -20.896 1.00 78.75 123 TYR A O 1
ATOM 919 N N . SER A 1 124 ? 23.585 1.693 -19.641 1.00 80.88 124 SER A N 1
ATOM 920 C CA . SER A 1 124 ? 24.825 0.989 -19.318 1.00 80.88 124 SER A CA 1
ATOM 921 C C . SER A 1 124 ? 24.571 -0.082 -18.251 1.00 80.88 124 SER A C 1
ATOM 923 O O . SER A 1 124 ? 23.586 -0.022 -17.510 1.00 80.88 124 SER A O 1
ATOM 925 N N . ASP A 1 125 ? 25.475 -1.056 -18.122 1.00 81.19 125 ASP A N 1
ATOM 926 C CA . ASP A 1 125 ? 25.393 -2.059 -17.049 1.00 81.19 125 ASP A CA 1
ATOM 927 C C . ASP A 1 125 ? 25.394 -1.410 -15.651 1.00 81.19 125 ASP A C 1
ATOM 929 O O . ASP A 1 125 ? 24.711 -1.887 -14.743 1.00 81.19 125 ASP A O 1
ATOM 933 N N . ALA A 1 126 ? 26.093 -0.279 -15.495 1.00 82.56 126 ALA A N 1
ATOM 934 C CA . ALA A 1 126 ? 26.102 0.505 -14.263 1.00 82.56 126 ALA A CA 1
ATOM 935 C C . ALA A 1 126 ? 24.741 1.172 -13.985 1.00 82.56 126 ALA A C 1
ATOM 937 O O . ALA A 1 126 ? 24.276 1.174 -12.842 1.00 82.56 126 ALA A O 1
ATOM 938 N N . ASP A 1 127 ? 24.058 1.672 -15.021 1.00 85.50 127 ASP A N 1
ATOM 939 C CA . ASP A 1 127 ? 22.711 2.241 -14.881 1.00 85.50 127 ASP A CA 1
ATOM 940 C C . ASP A 1 127 ? 21.711 1.159 -14.470 1.00 85.50 127 ASP A C 1
ATOM 942 O O . ASP A 1 127 ? 20.933 1.354 -13.539 1.00 85.50 127 ASP A O 1
ATOM 946 N N . ILE A 1 128 ? 21.782 -0.018 -15.098 1.00 83.88 128 ILE A N 1
ATOM 947 C CA . ILE A 1 128 ? 20.917 -1.161 -14.777 1.00 83.88 128 ILE A CA 1
ATOM 948 C C . ILE A 1 128 ? 21.117 -1.602 -13.321 1.00 83.88 128 ILE A C 1
ATOM 950 O O . ILE A 1 128 ? 20.134 -1.860 -12.621 1.00 83.88 128 ILE A O 1
ATOM 954 N N . ALA A 1 129 ? 22.365 -1.660 -12.845 1.00 83.31 129 ALA A N 1
ATOM 955 C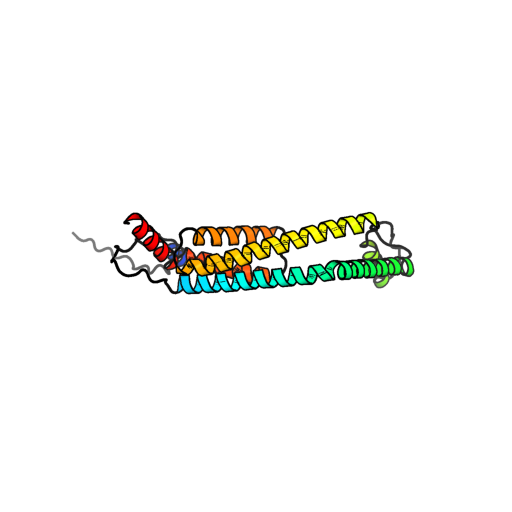 CA . ALA A 1 129 ? 22.671 -1.988 -11.454 1.00 83.31 129 ALA A CA 1
ATOM 956 C C . ALA A 1 129 ? 22.100 -0.942 -10.477 1.00 83.31 129 ALA A C 1
ATOM 958 O O . ALA A 1 129 ? 21.428 -1.306 -9.512 1.00 83.31 129 ALA A O 1
ATOM 959 N N . SER A 1 130 ? 22.276 0.353 -10.760 1.00 83.88 130 SER A N 1
ATOM 960 C CA . SER A 1 130 ? 21.749 1.424 -9.899 1.00 83.88 130 SER A CA 1
ATOM 961 C C . SER A 1 130 ? 20.212 1.462 -9.858 1.00 83.88 130 SER A C 1
ATOM 963 O O . SER A 1 130 ? 19.612 1.631 -8.792 1.00 83.88 130 SER A O 1
ATOM 965 N N . ILE A 1 131 ? 19.551 1.227 -10.998 1.00 83.50 131 ILE A N 1
ATOM 966 C CA . ILE A 1 131 ? 18.090 1.133 -11.090 1.00 83.50 131 ILE A CA 1
ATOM 967 C C . ILE A 1 131 ? 17.594 -0.072 -10.290 1.00 83.50 131 ILE A C 1
ATOM 969 O O . ILE A 1 131 ? 16.627 0.055 -9.537 1.00 83.50 131 ILE A O 1
ATOM 973 N N . ARG A 1 132 ? 18.270 -1.223 -10.404 1.00 83.44 132 ARG A N 1
ATOM 974 C CA . ARG A 1 132 ? 17.937 -2.442 -9.656 1.00 83.44 132 ARG A CA 1
ATOM 975 C C . ARG A 1 132 ? 17.954 -2.195 -8.151 1.00 83.44 132 ARG A C 1
ATOM 977 O O . ARG A 1 132 ? 16.987 -2.550 -7.477 1.00 83.44 132 ARG A O 1
ATOM 984 N N . GLU A 1 133 ? 19.025 -1.595 -7.634 1.00 83.38 133 GLU A N 1
ATOM 985 C CA . GLU A 1 133 ? 19.177 -1.318 -6.200 1.00 83.38 133 GLU A CA 1
ATOM 986 C C . GLU A 1 133 ? 18.141 -0.310 -5.692 1.00 83.38 133 GLU A C 1
ATOM 988 O O . GLU A 1 133 ? 17.524 -0.523 -4.642 1.00 83.38 133 GLU A O 1
ATOM 993 N N . SER A 1 134 ? 17.886 0.751 -6.463 1.00 83.25 134 SER A N 1
ATOM 994 C CA . SER A 1 134 ? 16.877 1.761 -6.134 1.00 83.25 134 SER A CA 1
ATOM 995 C C . SER A 1 134 ? 15.468 1.158 -6.083 1.00 83.25 134 SER A C 1
ATOM 997 O O . SER A 1 134 ? 14.750 1.335 -5.097 1.00 83.25 134 SER A O 1
ATOM 999 N N . GLN A 1 135 ? 15.093 0.362 -7.089 1.00 80.25 135 GLN A N 1
ATOM 1000 C CA . GLN A 1 135 ? 13.788 -0.303 -7.162 1.00 80.25 135 GLN A CA 1
ATOM 1001 C C . GLN A 1 135 ? 13.611 -1.356 -6.060 1.00 80.25 135 GLN A C 1
ATOM 1003 O O . GLN A 1 135 ? 12.562 -1.402 -5.414 1.00 80.25 135 GLN A O 1
ATOM 1008 N N . LYS A 1 136 ? 14.649 -2.154 -5.768 1.00 81.75 136 LYS A N 1
ATOM 1009 C CA . LYS A 1 136 ? 14.633 -3.124 -4.661 1.00 81.75 136 LYS A CA 1
ATOM 1010 C C . LYS A 1 136 ? 14.406 -2.418 -3.325 1.00 81.75 136 LYS A C 1
ATOM 1012 O O . LYS A 1 136 ? 13.540 -2.824 -2.553 1.00 81.75 136 LYS A O 1
ATOM 1017 N N . THR A 1 137 ? 15.133 -1.328 -3.079 1.00 83.06 137 THR A N 1
ATOM 1018 C CA . THR A 1 137 ? 15.008 -0.543 -1.843 1.00 83.06 137 THR A CA 1
ATOM 1019 C C . THR A 1 137 ? 13.620 0.075 -1.712 1.00 83.06 137 THR A C 1
ATOM 1021 O O . THR A 1 137 ? 12.998 -0.041 -0.656 1.00 83.06 137 THR A O 1
ATOM 1024 N N . GLN A 1 138 ? 13.093 0.670 -2.787 1.00 81.12 138 GLN A N 1
ATOM 1025 C CA . GLN A 1 138 ? 11.731 1.200 -2.802 1.00 81.12 138 GLN A CA 1
ATOM 1026 C C . GLN A 1 138 ? 10.717 0.103 -2.476 1.00 81.12 138 GLN A C 1
ATOM 1028 O O . GLN A 1 138 ? 9.933 0.268 -1.547 1.00 81.12 138 GLN A O 1
ATOM 1033 N N . ASN A 1 139 ? 10.774 -1.045 -3.153 1.00 83.25 139 ASN A N 1
ATOM 1034 C CA . ASN A 1 139 ? 9.809 -2.122 -2.943 1.00 83.25 139 ASN A CA 1
ATOM 1035 C C . ASN A 1 139 ? 9.844 -2.670 -1.500 1.00 83.25 139 ASN A C 1
ATOM 1037 O O . ASN A 1 139 ? 8.797 -2.862 -0.883 1.00 83.25 139 ASN A O 1
ATOM 1041 N N . ILE A 1 140 ? 11.036 -2.825 -0.907 1.00 85.88 140 ILE A N 1
ATOM 1042 C CA . ILE A 1 140 ? 11.191 -3.228 0.505 1.00 85.88 140 ILE A CA 1
ATOM 1043 C C . ILE A 1 140 ? 10.524 -2.219 1.445 1.00 85.88 140 ILE A C 1
ATOM 1045 O O . ILE A 1 140 ? 9.771 -2.611 2.339 1.00 85.88 140 ILE A O 1
ATOM 1049 N N . VAL A 1 141 ? 10.777 -0.922 1.245 1.00 85.81 141 VAL A N 1
ATOM 1050 C CA . VAL A 1 141 ? 10.193 0.140 2.079 1.00 85.81 141 VAL A CA 1
ATOM 1051 C C . VAL A 1 141 ? 8.669 0.130 1.971 1.00 85.81 141 VAL A C 1
ATOM 1053 O O . VAL A 1 141 ? 7.977 0.231 2.983 1.00 85.81 141 VAL A O 1
ATOM 1056 N N . VAL A 1 142 ? 8.136 -0.052 0.764 1.00 84.81 142 VAL A N 1
ATOM 1057 C CA . VAL A 1 142 ? 6.692 -0.127 0.520 1.00 84.81 142 VAL A CA 1
ATOM 1058 C C . VAL A 1 142 ? 6.057 -1.298 1.254 1.00 84.81 142 VAL A C 1
ATOM 1060 O O . VAL A 1 142 ? 5.061 -1.116 1.956 1.00 84.81 142 VAL A O 1
ATOM 1063 N N . ILE A 1 143 ? 6.650 -2.484 1.139 1.00 87.50 143 ILE A N 1
ATOM 1064 C CA . ILE A 1 143 ? 6.172 -3.695 1.809 1.00 87.50 143 ILE A CA 1
ATOM 1065 C C . ILE A 1 143 ? 6.205 -3.522 3.330 1.00 87.50 143 ILE A C 1
ATOM 1067 O O . ILE A 1 143 ? 5.228 -3.843 4.007 1.00 87.50 143 ILE A O 1
ATOM 1071 N N . ALA A 1 144 ? 7.285 -2.956 3.875 1.00 87.81 144 ALA A N 1
ATOM 1072 C CA . ALA A 1 144 ? 7.403 -2.697 5.307 1.00 87.81 144 ALA A CA 1
ATOM 1073 C C . ALA A 1 144 ? 6.321 -1.723 5.806 1.00 87.81 144 ALA A C 1
ATOM 1075 O O . ALA A 1 144 ? 5.670 -1.978 6.821 1.00 87.81 144 ALA A O 1
ATOM 1076 N N . VAL A 1 145 ? 6.077 -0.632 5.074 1.00 88.50 145 VAL A N 1
ATOM 1077 C CA . VAL A 1 145 ? 5.035 0.348 5.417 1.00 88.50 145 VAL A CA 1
ATOM 1078 C C . VAL A 1 145 ? 3.644 -0.283 5.357 1.00 88.50 145 VAL A C 1
ATOM 1080 O O . VAL A 1 145 ? 2.866 -0.128 6.300 1.00 88.50 145 VAL A O 1
ATOM 1083 N N . LEU A 1 146 ? 3.332 -1.038 4.300 1.00 88.88 146 LEU A N 1
ATOM 1084 C CA . LEU A 1 146 ? 2.056 -1.747 4.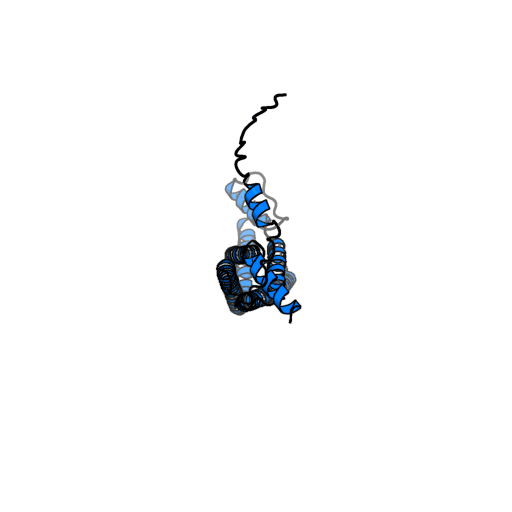175 1.00 88.88 146 LEU A CA 1
ATOM 1085 C C . LEU A 1 146 ? 1.838 -2.746 5.313 1.00 88.88 146 LEU A C 1
ATOM 1087 O O . LEU A 1 146 ? 0.733 -2.824 5.853 1.00 88.88 146 LEU A O 1
ATOM 1091 N N . MET A 1 147 ? 2.889 -3.458 5.721 1.00 90.75 147 MET A N 1
ATOM 1092 C CA . MET A 1 147 ? 2.831 -4.409 6.825 1.00 90.75 147 MET A CA 1
ATOM 1093 C C . MET A 1 147 ? 2.518 -3.700 8.146 1.00 90.75 147 MET A C 1
ATOM 1095 O O . MET A 1 147 ? 1.624 -4.128 8.879 1.00 90.75 147 MET A O 1
ATOM 1099 N N . ILE A 1 148 ? 3.201 -2.586 8.431 1.00 92.06 148 ILE A N 1
ATOM 1100 C CA . ILE A 1 148 ? 2.969 -1.781 9.639 1.00 92.06 148 ILE A CA 1
ATOM 1101 C C . ILE A 1 148 ? 1.535 -1.248 9.660 1.00 92.06 148 ILE A C 1
ATOM 1103 O O . ILE A 1 148 ? 0.855 -1.363 10.681 1.00 92.06 148 ILE A O 1
ATOM 1107 N N . ILE A 1 149 ? 1.048 -0.707 8.540 1.00 91.12 149 ILE A N 1
ATOM 1108 C CA . ILE A 1 149 ? -0.328 -0.209 8.435 1.00 91.12 149 ILE A CA 1
ATOM 1109 C C . ILE A 1 149 ? -1.324 -1.359 8.617 1.00 91.12 149 ILE A C 1
ATOM 1111 O O . ILE A 1 149 ? -2.283 -1.212 9.374 1.00 91.12 149 ILE A O 1
ATOM 1115 N N . GLY A 1 150 ? -1.093 -2.509 7.981 1.00 91.12 150 GLY A N 1
ATOM 1116 C CA . GLY A 1 150 ? -1.949 -3.687 8.101 1.00 91.12 150 GLY A CA 1
ATOM 1117 C C . GLY A 1 150 ? -2.077 -4.164 9.547 1.00 91.12 150 GLY A C 1
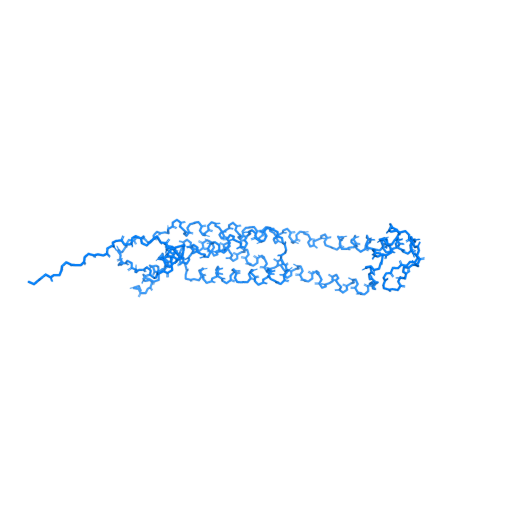ATOM 1118 O O . GLY A 1 150 ? -3.188 -4.296 10.065 1.00 91.12 150 GLY A O 1
ATOM 1119 N N . LEU A 1 151 ? -0.951 -4.328 10.245 1.00 93.00 151 LEU A N 1
ATOM 1120 C CA . LEU A 1 151 ? -0.924 -4.725 11.656 1.00 93.00 151 LEU A CA 1
ATOM 1121 C C . LEU A 1 151 ? -1.577 -3.678 12.565 1.00 93.00 151 LEU A C 1
ATOM 1123 O O . LEU A 1 151 ? -2.367 -4.024 13.447 1.00 93.00 151 LEU A O 1
ATOM 1127 N N . ALA A 1 152 ? -1.303 -2.394 12.329 1.00 92.44 152 ALA A N 1
ATOM 1128 C CA . ALA A 1 152 ? -1.926 -1.307 13.072 1.00 92.44 152 ALA A CA 1
ATOM 1129 C C . ALA A 1 152 ? -3.447 -1.252 12.844 1.00 92.44 152 ALA A C 1
ATOM 1131 O O . ALA A 1 152 ? -4.190 -0.986 13.788 1.00 92.44 152 ALA A O 1
ATOM 1132 N N . ALA A 1 153 ? -3.927 -1.547 11.633 1.00 91.31 153 ALA A N 1
ATOM 1133 C CA . ALA A 1 153 ? -5.350 -1.609 11.306 1.00 91.31 153 ALA A CA 1
ATOM 1134 C C . ALA A 1 153 ? -6.047 -2.809 11.967 1.00 91.31 153 ALA A C 1
ATOM 1136 O O . ALA A 1 153 ? -7.166 -2.662 12.466 1.00 91.31 153 ALA A O 1
ATOM 1137 N N . VAL A 1 154 ? -5.383 -3.969 12.046 1.00 92.75 154 VAL A N 1
ATOM 1138 C CA . VAL A 1 154 ? -5.873 -5.134 12.806 1.00 92.75 154 VAL A CA 1
ATOM 1139 C C . VAL A 1 154 ? -5.971 -4.796 14.293 1.00 92.75 154 VAL A C 1
ATOM 1141 O O . VAL A 1 154 ? -7.028 -4.979 14.901 1.00 92.75 154 VAL A O 1
ATOM 1144 N N . ALA A 1 155 ? -4.902 -4.240 14.872 1.00 91.31 155 ALA A N 1
ATOM 1145 C CA . ALA A 1 155 ? -4.874 -3.847 16.276 1.00 91.31 155 ALA A CA 1
ATOM 1146 C C . ALA A 1 155 ? -5.954 -2.797 16.580 1.00 91.31 155 ALA A C 1
ATOM 1148 O O . ALA A 1 155 ? -6.755 -2.967 17.499 1.00 91.31 155 ALA A O 1
ATOM 1149 N N . ALA A 1 156 ? -6.045 -1.737 15.775 1.00 86.50 156 ALA A N 1
ATOM 1150 C CA . ALA A 1 156 ? -7.056 -0.703 15.951 1.00 86.50 156 ALA A CA 1
ATOM 1151 C C . ALA A 1 156 ? -8.482 -1.251 15.768 1.00 86.50 156 ALA A C 1
ATOM 1153 O O . ALA A 1 156 ? -9.369 -0.900 16.546 1.00 86.50 156 ALA A O 1
ATOM 1154 N N . GLY A 1 157 ? -8.690 -2.162 14.811 1.00 87.31 157 GLY A N 1
ATOM 1155 C CA . GLY A 1 157 ? -9.938 -2.897 14.599 1.00 87.31 157 GLY A CA 1
ATOM 1156 C C . GLY A 1 157 ? -10.369 -3.708 15.818 1.00 87.31 157 GLY A C 1
ATOM 1157 O O . GLY A 1 157 ? -11.545 -3.696 16.189 1.00 87.31 157 GLY A O 1
ATOM 1158 N N . TRP A 1 158 ? -9.420 -4.359 16.489 1.00 89.69 158 TRP A N 1
ATOM 1159 C CA . TRP A 1 158 ? -9.667 -5.105 17.719 1.00 89.69 158 TRP A CA 1
ATOM 1160 C C . TRP A 1 158 ? -10.014 -4.179 18.894 1.00 89.69 158 TRP A C 1
ATOM 1162 O O . TRP A 1 158 ? -11.042 -4.350 19.554 1.00 89.69 158 TRP A O 1
ATOM 1172 N N . PHE A 1 159 ? -9.209 -3.135 19.113 1.00 88.38 159 PHE A N 1
ATOM 1173 C CA . PHE A 1 159 ? -9.391 -2.184 20.215 1.00 88.38 159 PHE A CA 1
ATOM 1174 C C . PHE A 1 159 ? -10.541 -1.182 20.001 1.00 88.38 159 PHE A C 1
ATOM 1176 O O . PHE A 1 159 ? -10.966 -0.512 20.945 1.00 88.38 159 PHE A O 1
ATOM 1183 N N . LEU A 1 160 ? -11.094 -1.072 18.789 1.00 84.50 160 LEU A N 1
ATOM 1184 C CA . LEU A 1 160 ? -12.325 -0.316 18.524 1.00 84.50 160 LEU A CA 1
ATOM 1185 C C . LEU A 1 160 ? -13.486 -0.825 19.391 1.00 84.50 160 LEU A C 1
ATOM 1187 O O . LEU A 1 160 ? -14.287 -0.023 19.871 1.00 84.50 160 LEU A O 1
ATOM 1191 N N . ARG A 1 161 ? -13.539 -2.140 19.652 1.00 82.56 161 ARG A N 1
ATOM 1192 C CA . ARG A 1 161 ? -14.589 -2.775 20.467 1.00 82.56 161 ARG A CA 1
ATOM 1193 C C . ARG A 1 161 ? -14.515 -2.389 21.943 1.00 82.56 161 ARG A C 1
ATOM 1195 O O . ARG A 1 161 ? -15.548 -2.322 22.597 1.00 82.56 161 ARG A O 1
ATOM 1202 N N . SER A 1 162 ? -13.317 -2.108 22.455 1.00 80.50 162 SER A N 1
ATOM 1203 C CA . SER A 1 162 ? -13.095 -1.725 23.856 1.00 80.50 162 SER A CA 1
ATOM 1204 C C . SER A 1 162 ? -13.153 -0.213 24.099 1.00 80.50 162 SER A C 1
ATOM 1206 O O . SER A 1 162 ? -12.950 0.245 25.223 1.00 80.50 162 SER A O 1
ATOM 1208 N N . GLY A 1 163 ? -13.417 0.592 23.061 1.00 74.25 163 GLY A N 1
ATOM 1209 C CA . GLY A 1 163 ? -13.571 2.040 23.198 1.00 74.25 163 GLY A CA 1
ATOM 1210 C C . GLY A 1 163 ? -12.287 2.771 23.603 1.00 74.25 163 GLY A C 1
ATOM 1211 O O . GLY A 1 163 ? -12.344 3.830 24.236 1.00 74.25 163 GLY A O 1
ATOM 1212 N N . ALA A 1 164 ? -11.107 2.236 23.284 1.00 81.56 164 ALA A N 1
ATOM 1213 C CA . ALA A 1 164 ? -9.841 2.868 23.651 1.00 81.56 164 ALA A CA 1
ATOM 1214 C C . ALA A 1 164 ? -9.673 4.264 22.999 1.00 81.56 164 ALA A C 1
ATOM 1216 O O . ALA A 1 164 ? -10.058 4.481 21.857 1.00 81.56 164 ALA A O 1
ATOM 1217 N N . ARG A 1 165 ? -9.100 5.248 23.718 1.00 76.06 165 ARG A N 1
ATOM 1218 C CA . ARG A 1 165 ? -9.019 6.654 23.240 1.00 76.06 165 ARG A CA 1
ATOM 1219 C C . ARG A 1 165 ? -8.136 6.824 21.998 1.00 76.06 165 ARG A C 1
ATOM 1221 O O . ARG A 1 165 ? -8.346 7.752 21.222 1.00 76.06 165 ARG A O 1
ATOM 1228 N N . TRP A 1 166 ? -7.140 5.958 21.842 1.00 81.94 166 TRP A N 1
ATOM 1229 C CA . TRP A 1 166 ? -6.138 6.056 20.786 1.00 81.94 166 TRP A CA 1
ATOM 1230 C C . TRP A 1 166 ? -6.643 5.524 19.440 1.00 81.94 166 TRP A C 1
ATOM 1232 O O . TRP A 1 166 ? -6.279 6.085 18.414 1.00 81.94 166 TRP A O 1
ATOM 1242 N N . THR A 1 167 ? -7.566 4.557 19.423 1.00 84.00 167 THR A N 1
ATOM 1243 C CA . THR A 1 167 ? -7.986 3.849 18.198 1.00 84.00 167 THR A CA 1
ATOM 1244 C C . THR A 1 167 ? -8.563 4.770 17.134 1.00 84.00 167 THR A C 1
ATOM 1246 O O . THR A 1 167 ? -8.182 4.673 15.974 1.00 84.00 167 THR A O 1
ATOM 1249 N N . ARG A 1 168 ? -9.408 5.735 17.516 1.00 81.88 168 ARG A N 1
ATOM 1250 C CA . ARG A 1 168 ? -9.935 6.744 16.580 1.00 81.88 168 ARG A CA 1
ATOM 1251 C C . ARG A 1 168 ? -8.837 7.556 15.897 1.00 81.88 168 ARG A C 1
ATOM 1253 O O . ARG A 1 168 ? -8.930 7.821 14.703 1.00 81.88 168 ARG A O 1
ATOM 1260 N N . ARG A 1 169 ? -7.816 7.963 16.656 1.00 85.94 169 ARG A N 1
ATOM 1261 C CA . ARG A 1 169 ? -6.688 8.741 16.127 1.00 85.94 169 ARG A CA 1
ATOM 1262 C C . ARG A 1 169 ? -5.801 7.870 15.248 1.00 85.94 169 ARG A C 1
ATOM 1264 O O . ARG A 1 169 ? -5.368 8.331 14.201 1.00 85.94 169 ARG A O 1
ATOM 1271 N N . THR A 1 170 ? -5.591 6.615 15.640 1.00 86.81 170 THR A N 1
ATOM 1272 C CA . THR A 1 170 ? -4.805 5.651 14.870 1.00 86.81 170 THR A CA 1
ATOM 1273 C C . THR A 1 170 ? -5.448 5.367 13.519 1.00 86.81 170 THR A C 1
ATOM 1275 O O . THR A 1 170 ? -4.774 5.510 12.513 1.00 86.81 170 THR A O 1
ATOM 1278 N N . ILE A 1 171 ? -6.746 5.052 13.454 1.00 86.38 171 ILE A N 1
ATOM 1279 C CA . ILE A 1 171 ? -7.411 4.731 12.175 1.00 86.38 171 ILE A CA 1
ATOM 1280 C C . ILE A 1 171 ? -7.463 5.960 11.261 1.00 86.38 171 ILE A C 1
ATOM 1282 O O . ILE A 1 171 ? -7.202 5.839 10.068 1.00 86.38 171 ILE A O 1
ATOM 1286 N N . LEU A 1 172 ? -7.718 7.153 11.812 1.00 88.19 172 LEU A N 1
ATOM 1287 C CA . LEU A 1 172 ? -7.632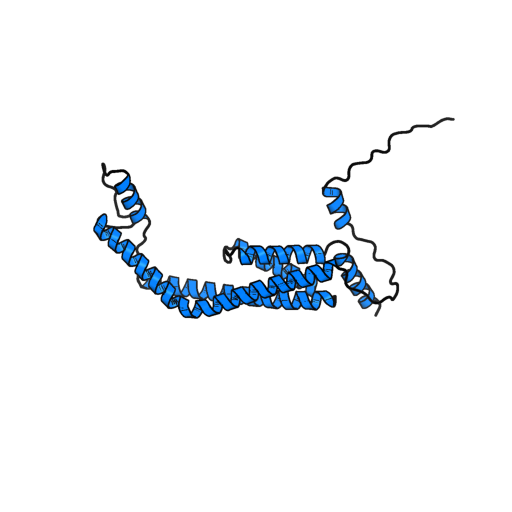 8.399 11.046 1.00 88.19 172 LEU A CA 1
ATOM 1288 C C . LEU A 1 172 ? -6.215 8.614 10.485 1.00 88.19 172 LEU A C 1
ATOM 1290 O O . LEU A 1 172 ? -6.060 8.898 9.301 1.00 88.19 172 LEU A O 1
ATOM 1294 N N . GLY A 1 173 ? -5.185 8.439 11.318 1.00 89.19 173 GLY A N 1
ATOM 1295 C CA . GLY A 1 173 ? -3.788 8.538 10.900 1.00 89.19 173 GLY A CA 1
ATOM 1296 C C . GLY A 1 173 ? -3.433 7.523 9.813 1.00 89.19 173 GLY A C 1
ATOM 1297 O O . GLY A 1 173 ? -2.807 7.890 8.825 1.00 89.19 173 GLY A O 1
ATOM 1298 N N . LEU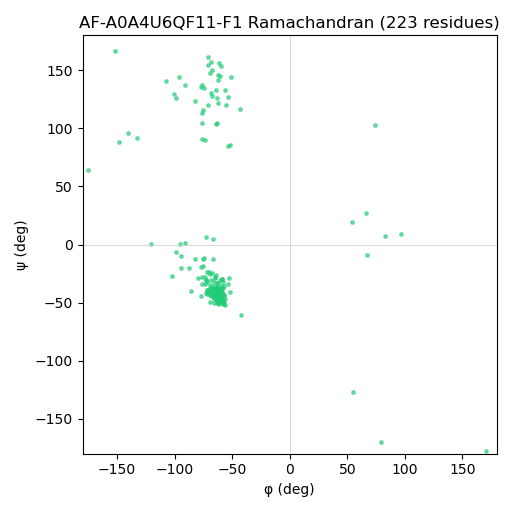 A 1 174 ? -3.902 6.279 9.944 1.00 90.38 174 LEU A N 1
ATOM 1299 C CA . LEU A 1 174 ? -3.709 5.231 8.942 1.00 90.38 174 LEU A CA 1
ATOM 1300 C C . LEU A 1 174 ? -4.358 5.601 7.607 1.00 90.38 174 LEU A C 1
ATOM 1302 O O . LEU A 1 174 ? -3.706 5.452 6.581 1.00 90.38 174 LEU A O 1
ATOM 1306 N N . VAL A 1 175 ? -5.584 6.140 7.602 1.00 89.94 175 VAL A N 1
ATOM 1307 C CA . VAL A 1 175 ? -6.222 6.635 6.367 1.00 89.94 175 VAL A CA 1
ATOM 1308 C C . VAL A 1 175 ? -5.373 7.723 5.713 1.00 89.94 175 VAL A C 1
ATOM 1310 O O . VAL A 1 175 ? -5.140 7.660 4.511 1.00 89.94 175 VAL A O 1
ATOM 1313 N N . ILE A 1 176 ? -4.886 8.699 6.485 1.00 89.38 176 ILE A N 1
ATOM 1314 C CA . ILE A 1 176 ? -4.080 9.804 5.945 1.00 89.38 176 ILE A CA 1
ATOM 1315 C C . ILE A 1 176 ? -2.787 9.275 5.324 1.00 89.38 176 ILE A C 1
ATOM 1317 O O . ILE A 1 176 ? -2.492 9.595 4.175 1.00 89.38 176 ILE A O 1
ATOM 1321 N N . VAL A 1 177 ? -2.044 8.439 6.054 1.00 88.81 177 VAL A N 1
ATOM 1322 C CA . VAL A 1 177 ? -0.799 7.837 5.554 1.00 88.81 177 VAL A CA 1
ATOM 1323 C C . VAL A 1 177 ? -1.070 7.058 4.270 1.00 88.81 177 VAL A C 1
ATOM 1325 O O . VAL A 1 177 ? -0.356 7.227 3.287 1.00 88.81 177 VAL A O 1
ATOM 1328 N N . LEU A 1 178 ? -2.142 6.269 4.241 1.00 87.12 178 LEU A N 1
ATOM 1329 C CA . LEU A 1 178 ? -2.463 5.414 3.107 1.00 87.12 178 LEU A CA 1
ATOM 1330 C C . LEU A 1 178 ? -2.900 6.215 1.872 1.00 87.12 178 LEU A C 1
ATOM 1332 O O . LEU A 1 178 ? -2.500 5.885 0.758 1.00 87.12 178 LEU A O 1
ATOM 1336 N N . LEU A 1 179 ? -3.650 7.307 2.054 1.00 85.19 179 LEU A N 1
ATOM 1337 C CA . LEU A 1 179 ? -3.992 8.232 0.969 1.00 85.19 179 LEU A CA 1
ATOM 1338 C C . LEU A 1 179 ? -2.752 8.932 0.403 1.00 85.19 179 LEU A C 1
ATOM 1340 O O . LEU A 1 179 ? -2.611 9.015 -0.816 1.00 85.19 179 LEU A O 1
ATOM 1344 N N . VAL A 1 180 ? -1.833 9.385 1.263 1.00 85.81 180 VAL A N 1
ATOM 1345 C CA . VAL A 1 180 ? -0.561 9.985 0.826 1.00 85.81 180 VAL A CA 1
ATOM 1346 C C . VAL A 1 180 ? 0.266 8.970 0.031 1.00 85.81 180 VAL A C 1
ATOM 1348 O O . VAL A 1 180 ? 0.749 9.295 -1.052 1.00 85.81 180 VAL A O 1
ATOM 1351 N N . SER A 1 181 ? 0.366 7.723 0.501 1.00 81.62 181 SER A N 1
ATOM 1352 C CA . SER A 1 181 ? 1.064 6.653 -0.223 1.00 81.62 181 SER A CA 1
ATOM 1353 C C . SER A 1 181 ? 0.447 6.368 -1.599 1.00 81.62 181 SER A C 1
ATOM 1355 O O . SER A 1 181 ? 1.179 6.164 -2.566 1.00 81.62 181 SER A O 1
ATOM 1357 N N . ILE A 1 182 ? -0.884 6.400 -1.724 1.00 81.75 182 ILE A N 1
ATOM 1358 C CA . ILE A 1 182 ? -1.566 6.240 -3.019 1.00 81.75 182 ILE A CA 1
ATOM 1359 C C . ILE A 1 182 ? -1.259 7.421 -3.953 1.00 81.75 182 ILE A C 1
ATOM 1361 O O . ILE A 1 182 ? -0.954 7.205 -5.126 1.00 81.75 182 ILE A O 1
ATOM 1365 N N . MET A 1 183 ? -1.293 8.664 -3.453 1.00 78.25 183 MET A N 1
ATOM 1366 C CA . MET A 1 183 ? -1.017 9.857 -4.273 1.00 78.25 183 MET A CA 1
ATOM 1367 C C . MET A 1 183 ? 0.408 9.875 -4.829 1.00 78.25 183 MET A C 1
ATOM 1369 O O . MET A 1 183 ? 0.620 10.316 -5.956 1.00 78.25 183 MET A O 1
ATOM 1373 N N . LEU A 1 184 ? 1.372 9.336 -4.080 1.00 78.00 184 LEU A N 1
ATOM 1374 C CA . LEU A 1 184 ? 2.758 9.190 -4.526 1.00 78.00 184 LEU A CA 1
ATOM 1375 C C . LEU A 1 184 ? 2.946 8.080 -5.584 1.00 78.00 184 LEU A C 1
ATOM 1377 O O . LEU A 1 184 ? 4.078 7.777 -5.946 1.00 78.00 184 LEU A O 1
ATOM 1381 N N . ARG A 1 185 ? 1.858 7.460 -6.079 1.00 66.88 185 ARG A N 1
ATOM 1382 C CA . ARG A 1 185 ? 1.849 6.300 -6.999 1.00 66.88 185 ARG A CA 1
ATOM 1383 C C . ARG A 1 185 ? 2.664 5.104 -6.507 1.00 66.88 185 ARG A C 1
ATOM 1385 O O . ARG A 1 185 ? 2.982 4.204 -7.275 1.00 66.88 185 ARG A O 1
ATOM 1392 N N . VAL A 1 186 ? 2.935 5.060 -5.210 1.00 61.72 186 VAL A N 1
ATOM 1393 C CA . VAL A 1 186 ? 3.691 3.986 -4.570 1.00 61.72 186 VAL A CA 1
ATOM 1394 C C . VAL A 1 186 ? 2.879 2.684 -4.568 1.00 61.72 186 VAL A C 1
ATOM 1396 O O . VAL A 1 186 ? 3.441 1.595 -4.552 1.00 61.72 186 VAL A O 1
ATOM 1399 N N . LEU A 1 187 ? 1.543 2.786 -4.615 1.00 62.31 187 LEU A N 1
ATOM 1400 C CA . LEU A 1 187 ? 0.609 1.676 -4.443 1.00 62.31 187 LEU A CA 1
ATOM 1401 C C . LEU A 1 187 ? -0.475 1.696 -5.536 1.00 62.31 187 LEU A C 1
ATOM 1403 O O . LEU A 1 187 ? -1.508 2.342 -5.381 1.00 62.31 187 LEU A O 1
ATOM 1407 N N . GLY A 1 188 ? -0.240 1.002 -6.653 1.00 62.47 188 GLY A N 1
ATOM 1408 C CA . GLY A 1 188 ? -1.151 0.979 -7.813 1.00 62.47 188 GLY A CA 1
ATOM 1409 C C . GLY A 1 188 ? -2.148 -0.189 -7.865 1.00 62.47 188 GLY A C 1
ATOM 1410 O O . GLY A 1 188 ? -2.915 -0.295 -8.817 1.00 62.47 188 GLY A O 1
ATOM 1411 N N . SER A 1 189 ? -2.140 -1.094 -6.882 1.00 79.06 189 SER A N 1
ATOM 1412 C CA . SER A 1 189 ? -2.983 -2.297 -6.919 1.00 79.06 189 SER A CA 1
ATOM 1413 C C . SER A 1 189 ? -4.441 -1.996 -6.562 1.00 79.06 189 SER A C 1
ATOM 1415 O O . SER A 1 189 ? -4.733 -1.345 -5.556 1.00 79.06 189 SER A O 1
ATOM 1417 N N . ILE A 1 190 ? -5.373 -2.555 -7.341 1.00 82.25 190 ILE A N 1
ATOM 1418 C CA . ILE A 1 190 ? -6.818 -2.431 -7.104 1.00 82.25 190 ILE A CA 1
ATOM 1419 C C . ILE A 1 190 ? -7.239 -2.963 -5.729 1.00 82.25 190 ILE A C 1
ATOM 1421 O O . ILE A 1 190 ? -8.171 -2.445 -5.117 1.00 82.25 190 ILE A O 1
ATOM 1425 N N . LEU A 1 191 ? -6.510 -3.948 -5.198 1.00 84.44 191 LEU A N 1
ATOM 1426 C CA . LEU A 1 191 ? -6.756 -4.495 -3.865 1.00 84.44 191 LEU A CA 1
ATOM 1427 C C . LEU A 1 191 ? -6.403 -3.490 -2.765 1.00 84.44 191 LEU A C 1
ATOM 1429 O O . LEU A 1 191 ? -7.103 -3.416 -1.757 1.00 84.44 191 LEU A O 1
ATOM 1433 N N . ILE A 1 192 ? -5.364 -2.678 -2.971 1.00 84.50 192 ILE A N 1
ATOM 1434 C CA . ILE A 1 192 ? -4.970 -1.629 -2.024 1.00 84.50 192 ILE A CA 1
ATOM 1435 C C . ILE A 1 192 ? -5.985 -0.489 -2.049 1.00 84.50 192 ILE A C 1
ATOM 1437 O O . ILE A 1 192 ? -6.362 0.015 -0.995 1.00 84.50 192 ILE A O 1
ATOM 1441 N N . LEU A 1 193 ? -6.485 -0.130 -3.234 1.00 85.62 193 LEU A N 1
ATOM 1442 C CA . LEU A 1 193 ? -7.576 0.837 -3.388 1.00 85.62 193 LEU A CA 1
ATOM 1443 C C . LEU A 1 193 ? -8.880 0.343 -2.738 1.00 85.62 193 LEU A C 1
ATOM 1445 O O . LEU A 1 193 ? -9.568 1.105 -2.064 1.00 85.62 193 LEU A O 1
ATOM 1449 N N . GLY A 1 194 ? -9.210 -0.941 -2.885 1.00 87.19 194 GLY A N 1
ATOM 1450 C CA . GLY A 1 194 ? -10.350 -1.539 -2.189 1.00 87.19 194 GLY A CA 1
ATOM 1451 C C . GLY A 1 194 ? -10.173 -1.499 -0.669 1.00 87.19 194 GLY A C 1
ATOM 1452 O O . GLY A 1 194 ? -11.062 -1.043 0.051 1.00 87.19 194 GLY A O 1
ATOM 1453 N N . ALA A 1 195 ? -9.004 -1.910 -0.172 1.00 87.56 195 ALA A N 1
ATOM 1454 C CA . ALA A 1 195 ? -8.685 -1.886 1.253 1.00 87.56 195 ALA A CA 1
ATOM 1455 C C . ALA A 1 195 ? -8.714 -0.462 1.835 1.00 87.56 195 ALA A C 1
ATOM 1457 O O . ALA A 1 195 ? -9.247 -0.255 2.928 1.00 87.56 195 ALA A O 1
ATOM 1458 N N . SER A 1 196 ? -8.201 0.530 1.104 1.00 87.50 196 SER A N 1
ATOM 1459 C CA . SER A 1 196 ? -8.211 1.932 1.529 1.00 87.50 196 SER A CA 1
ATOM 1460 C C . SER A 1 196 ? -9.634 2.458 1.697 1.00 87.50 196 SER A C 1
ATOM 1462 O O . SER A 1 196 ? -9.944 3.096 2.705 1.00 87.50 196 SER A O 1
ATOM 1464 N N . LEU A 1 197 ? -10.526 2.109 0.770 1.00 89.62 197 LEU A N 1
ATOM 1465 C CA . LEU A 1 197 ? -11.926 2.508 0.811 1.00 89.62 197 LEU A CA 1
ATOM 1466 C C . LEU A 1 197 ? -12.653 1.900 2.019 1.00 89.62 197 LEU A C 1
ATOM 1468 O O . LEU A 1 197 ? -13.396 2.607 2.703 1.00 89.62 197 LEU A O 1
ATOM 1472 N N . LEU A 1 198 ? -12.378 0.634 2.357 1.00 91.69 198 LEU A N 1
ATOM 1473 C CA . LEU A 1 198 ? -12.902 0.003 3.578 1.00 91.69 198 LEU A CA 1
ATOM 1474 C C . LEU A 1 198 ? -12.463 0.762 4.839 1.00 91.69 198 LEU A C 1
ATOM 1476 O O . LEU A 1 198 ? -13.275 0.982 5.741 1.00 91.69 198 LEU A O 1
ATOM 1480 N N . LEU A 1 199 ? -11.198 1.195 4.892 1.00 88.69 199 LEU A N 1
ATOM 1481 C CA . LEU A 1 199 ? -10.652 1.949 6.021 1.00 88.69 199 LEU A CA 1
ATOM 1482 C C . LEU A 1 199 ? -11.311 3.335 6.147 1.00 88.69 199 LEU A C 1
ATOM 1484 O O . LEU A 1 199 ? -11.670 3.752 7.248 1.00 88.69 199 LEU A O 1
ATOM 1488 N N . VAL A 1 200 ? -11.542 4.026 5.025 1.00 90.44 200 VAL A N 1
ATOM 1489 C CA . VAL A 1 200 ? -12.252 5.319 4.989 1.00 90.44 200 VAL A CA 1
ATOM 1490 C C . VAL A 1 200 ? -13.682 5.175 5.514 1.00 90.44 200 VAL A C 1
ATOM 1492 O O . VAL A 1 200 ? -14.112 5.956 6.367 1.00 90.44 200 VAL A O 1
ATOM 1495 N N . VAL A 1 201 ? -14.415 4.150 5.068 1.00 89.06 201 VAL A N 1
ATOM 1496 C CA . VAL A 1 201 ? -15.774 3.871 5.561 1.00 89.06 201 VAL A CA 1
ATOM 1497 C C . VAL A 1 201 ? -15.754 3.551 7.059 1.00 89.06 201 VAL A C 1
ATOM 1499 O O . VAL A 1 201 ? -16.589 4.061 7.809 1.00 89.06 201 VAL A O 1
ATOM 1502 N N . ALA A 1 202 ? -14.771 2.775 7.527 1.00 87.06 202 ALA A N 1
ATOM 1503 C CA . ALA A 1 202 ? -14.600 2.482 8.948 1.00 87.06 202 ALA A CA 1
ATOM 1504 C C . ALA A 1 202 ? -14.366 3.754 9.783 1.00 87.06 202 ALA A C 1
ATOM 1506 O O . ALA A 1 202 ? -14.948 3.889 10.865 1.00 87.06 202 ALA A O 1
ATOM 1507 N N . VAL A 1 203 ? -13.580 4.717 9.284 1.00 88.38 203 VAL A N 1
ATOM 1508 C CA . VAL A 1 203 ? -13.412 6.032 9.927 1.00 88.38 203 VAL A CA 1
ATOM 1509 C C . VAL A 1 203 ? -14.743 6.769 9.997 1.00 88.38 203 VAL A C 1
ATOM 1511 O O . VAL A 1 203 ? -15.144 7.175 11.086 1.00 88.38 203 VAL A O 1
ATOM 1514 N N . MET A 1 204 ? -15.469 6.893 8.887 1.00 86.69 204 MET A N 1
ATOM 1515 C CA . MET A 1 204 ? -16.748 7.611 8.873 1.00 86.69 204 MET A CA 1
ATOM 1516 C C . MET A 1 204 ? -17.732 7.035 9.899 1.00 86.69 204 MET A C 1
ATOM 1518 O O . MET A 1 204 ? -18.273 7.773 10.723 1.00 86.69 204 MET A O 1
ATOM 1522 N N . LEU A 1 205 ? -17.876 5.709 9.951 1.00 85.94 205 LEU A N 1
ATOM 1523 C CA . LEU A 1 205 ? -18.726 5.026 10.934 1.00 85.94 205 LEU A CA 1
ATOM 1524 C C . LEU A 1 205 ? -18.247 5.196 12.385 1.00 85.94 205 LEU A C 1
ATOM 1526 O O . LEU A 1 205 ? -19.054 5.153 13.316 1.00 85.94 205 LEU A O 1
ATOM 1530 N N . SER A 1 206 ? -16.943 5.394 12.587 1.00 83.56 206 SER A N 1
ATOM 1531 C CA . SER A 1 206 ? -16.352 5.611 13.910 1.00 83.56 206 SER A CA 1
ATOM 1532 C C . SER A 1 206 ? -16.597 7.022 14.444 1.00 83.56 206 SER A C 1
ATOM 1534 O O . SER A 1 206 ? -16.632 7.190 15.666 1.00 83.56 206 SER A O 1
ATOM 1536 N N . PHE A 1 207 ? -16.756 8.021 13.569 1.00 81.50 207 PHE A N 1
ATOM 1537 C CA . PHE A 1 207 ? -16.923 9.434 13.937 1.00 81.50 207 PHE A CA 1
ATOM 1538 C C . PHE A 1 207 ? -18.371 9.937 13.847 1.00 81.50 207 PHE A C 1
ATOM 1540 O O . PHE A 1 207 ? -18.730 10.839 14.601 1.00 81.50 207 PHE A O 1
ATOM 1547 N N . VAL A 1 208 ? -19.209 9.345 12.994 1.00 80.44 208 VAL A N 1
ATOM 1548 C CA . VAL A 1 208 ? -20.574 9.821 12.718 1.00 80.44 208 VAL A CA 1
ATOM 1549 C C . VAL A 1 208 ? -21.627 9.075 13.554 1.00 80.44 208 VAL A C 1
ATOM 1551 O O . VAL A 1 208 ? -21.509 7.875 13.829 1.00 80.44 208 VAL A O 1
ATOM 1554 N N . GLY A 1 209 ? -22.676 9.793 13.973 1.00 77.75 209 GLY A N 1
ATOM 1555 C CA . GLY A 1 209 ? -23.869 9.245 14.631 1.00 77.75 209 GLY A CA 1
ATOM 1556 C C . GLY A 1 209 ? -23.581 8.406 15.885 1.00 77.75 209 GLY A C 1
ATOM 1557 O O . GLY A 1 209 ? -22.877 8.832 16.802 1.00 77.75 209 GLY A O 1
ATOM 1558 N N . ALA A 1 210 ? -24.105 7.174 15.913 1.00 75.38 210 ALA A N 1
ATOM 1559 C CA . ALA A 1 210 ? -23.994 6.265 17.059 1.00 75.38 210 ALA A CA 1
ATOM 1560 C C . ALA A 1 210 ? -22.540 5.910 17.429 1.00 75.38 210 ALA A C 1
ATOM 1562 O O . ALA A 1 210 ? -22.237 5.706 18.607 1.00 75.38 210 ALA A O 1
ATOM 1563 N N . GLY A 1 211 ? -21.628 5.871 16.447 1.00 74.69 211 GLY A N 1
ATOM 1564 C CA . GLY A 1 211 ? -20.201 5.667 16.707 1.00 74.69 211 GLY A CA 1
ATOM 1565 C C . GLY A 1 211 ? -19.612 6.845 17.480 1.00 74.69 211 GLY A C 1
ATOM 1566 O O . GLY A 1 211 ? -18.950 6.646 18.499 1.00 74.69 211 GLY A O 1
ATOM 1567 N N . GLY A 1 212 ? -19.944 8.068 17.046 1.00 72.69 212 GLY A N 1
ATOM 1568 C CA . GLY A 1 212 ? -19.711 9.345 17.730 1.00 72.69 212 GLY A CA 1
ATOM 1569 C C . GLY A 1 212 ? -20.002 9.275 19.230 1.00 72.69 212 GLY A C 1
ATOM 1570 O O . GLY A 1 212 ? -19.085 9.420 20.050 1.00 72.69 212 GLY A O 1
ATOM 1571 N N . LEU A 1 213 ? -21.260 8.962 19.551 1.00 76.00 213 LEU A N 1
ATOM 1572 C CA . LEU A 1 213 ? -21.812 8.887 20.906 1.00 76.00 213 LEU A CA 1
ATOM 1573 C C . LEU A 1 213 ? -21.160 7.824 21.795 1.00 76.00 213 LEU A C 1
ATOM 1575 O O . LEU A 1 213 ? -20.925 8.083 22.975 1.00 76.00 213 LEU A O 1
ATOM 1579 N N . PHE A 1 214 ? -20.839 6.643 21.261 1.00 79.62 214 PHE A N 1
ATOM 1580 C CA . PHE A 1 214 ? -20.233 5.560 22.047 1.00 79.62 214 PHE A CA 1
ATOM 1581 C C . PHE A 1 214 ? -18.915 5.989 22.705 1.00 79.62 214 PHE A C 1
ATOM 1583 O O . PHE A 1 214 ? -18.717 5.814 23.909 1.00 79.62 214 PHE A O 1
ATOM 1590 N N . PHE A 1 215 ? -18.026 6.621 21.940 1.00 79.38 215 PHE A N 1
ATOM 1591 C CA . PHE A 1 215 ? -16.759 7.120 22.479 1.00 79.38 215 PHE A CA 1
ATOM 1592 C C . PHE A 1 215 ? -16.938 8.348 23.371 1.00 79.38 215 PHE A C 1
ATOM 1594 O O . PHE A 1 215 ? -16.152 8.535 24.300 1.00 79.38 215 PHE A O 1
ATOM 1601 N N . ALA A 1 216 ? -17.954 9.174 23.110 1.00 77.75 216 ALA A N 1
ATOM 1602 C CA . ALA A 1 216 ? -18.280 10.315 23.957 1.00 77.75 216 ALA A CA 1
ATOM 1603 C C . ALA A 1 216 ? -18.724 9.842 25.357 1.00 77.75 216 ALA A C 1
ATOM 1605 O O . ALA A 1 216 ? -18.164 10.297 26.354 1.00 77.75 216 ALA A O 1
ATOM 1606 N N . ARG A 1 217 ? -19.596 8.824 25.435 1.00 76.94 217 ARG A N 1
ATOM 1607 C CA . ARG A 1 217 ? -19.984 8.147 26.690 1.00 76.94 217 ARG A CA 1
ATOM 1608 C C . ARG A 1 217 ? -18.787 7.517 27.404 1.00 76.94 217 ARG A C 1
ATOM 1610 O O . ARG A 1 217 ? -18.581 7.728 28.595 1.00 76.94 217 ARG A O 1
ATOM 1617 N N . HIS A 1 218 ? -17.929 6.810 26.669 1.00 79.44 218 HIS A N 1
ATOM 1618 C CA . HIS A 1 218 ? -16.702 6.230 27.227 1.00 79.44 218 HIS A CA 1
ATOM 1619 C C . HIS A 1 218 ? -15.693 7.271 27.730 1.00 79.44 218 HIS A C 1
ATOM 1621 O O . HIS A 1 218 ? -14.848 6.954 28.574 1.00 79.44 218 HIS A O 1
ATOM 1627 N N . ARG A 1 219 ? -15.709 8.488 27.176 1.00 79.31 219 ARG A N 1
ATOM 1628 C CA . ARG A 1 219 ? -14.893 9.605 27.656 1.00 79.31 219 ARG A CA 1
ATOM 1629 C C . ARG A 1 219 ? -15.497 10.210 28.920 1.00 79.31 219 ARG A C 1
ATOM 1631 O O . ARG A 1 219 ? -14.731 10.430 29.849 1.00 79.31 219 ARG A O 1
ATOM 1638 N N . ALA A 1 220 ? -16.813 10.420 28.948 1.00 75.69 220 ALA A N 1
ATOM 1639 C CA . ALA A 1 220 ? -17.537 10.963 30.096 1.00 75.69 220 ALA A CA 1
ATOM 1640 C C . ALA A 1 220 ? -17.345 10.095 31.350 1.00 75.69 220 ALA A C 1
ATOM 1642 O O . ALA A 1 220 ? -16.896 10.604 32.370 1.00 75.69 220 ALA A O 1
ATOM 1643 N N . ARG A 1 221 ? -17.515 8.768 31.247 1.00 74.75 221 ARG A N 1
ATOM 1644 C CA . ARG A 1 221 ? -17.301 7.862 32.394 1.00 74.75 221 ARG A CA 1
ATOM 1645 C C . ARG A 1 221 ? -15.896 7.884 32.964 1.00 74.75 221 ARG A C 1
ATOM 1647 O O . ARG A 1 221 ? -15.722 7.837 34.168 1.00 74.75 221 ARG A O 1
ATOM 1654 N N . ARG A 1 222 ? -14.890 7.985 32.095 1.00 73.94 222 ARG A N 1
ATOM 1655 C CA . ARG A 1 222 ? -13.486 8.082 32.517 1.00 73.94 222 ARG A CA 1
ATOM 1656 C C . ARG A 1 222 ? -13.105 9.443 33.098 1.00 73.94 222 ARG A C 1
ATOM 1658 O O . ARG A 1 222 ? -11.976 9.589 33.536 1.00 73.94 222 ARG A O 1
ATOM 1665 N N . ALA A 1 223 ? -13.956 10.455 32.954 1.00 72.62 223 ALA A N 1
ATOM 1666 C CA . ALA A 1 223 ? -13.774 11.750 33.601 1.00 72.62 223 ALA A CA 1
ATOM 1667 C C . ALA A 1 223 ? -14.536 11.828 34.934 1.00 72.62 223 ALA A C 1
ATOM 1669 O O . ALA A 1 223 ? -14.212 12.677 35.753 1.00 72.62 223 ALA A O 1
ATOM 1670 N N . ALA A 1 224 ? -15.539 10.964 35.125 1.00 65.56 224 ALA A N 1
ATOM 1671 C CA . ALA A 1 224 ? -16.312 10.847 36.357 1.00 65.56 224 ALA A CA 1
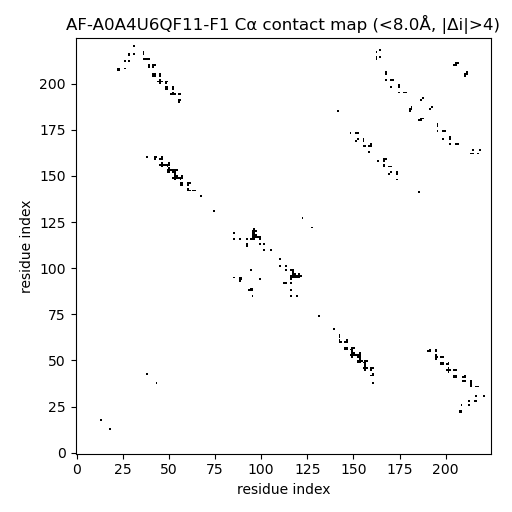ATOM 1672 C C . ALA A 1 224 ? -15.686 9.882 37.388 1.00 65.56 224 ALA A C 1
ATOM 1674 O O . ALA A 1 224 ? -16.023 9.970 38.565 1.00 65.56 224 ALA A O 1
ATOM 1675 N N . SER A 1 225 ? -14.807 8.970 36.949 1.00 57.50 225 SER A N 1
ATOM 1676 C CA . SER A 1 225 ? -13.958 8.100 37.786 1.00 57.50 225 SER A CA 1
ATOM 1677 C C . SER A 1 225 ? -12.620 8.753 38.107 1.00 57.50 225 SER A C 1
ATOM 1679 O O . SER A 1 225 ? -12.166 8.633 39.260 1.00 57.50 225 SER A O 1
#

Solvent-accessible surface area (backbone atoms only — not comparable to full-atom values): 12587 Å² total; per-residue (Å²): 138,89,83,87,80,85,83,75,93,71,82,69,72,76,46,83,63,47,61,51,49,65,44,68,48,84,73,79,78,74,77,86,80,83,64,85,89,73,80,48,70,47,38,56,50,22,20,49,32,19,30,53,26,10,50,51,36,34,50,54,21,53,54,47,58,60,45,60,75,46,41,64,62,54,48,52,48,53,52,51,52,49,53,51,53,52,51,48,25,36,72,76,72,71,36,54,12,87,82,53,76,80,68,91,87,65,53,73,74,54,48,54,51,52,56,57,28,36,70,45,75,92,70,52,74,67,52,53,52,52,50,50,54,52,52,51,52,50,52,52,52,52,32,53,51,37,31,52,49,8,52,49,29,33,51,32,16,59,40,47,72,72,54,49,84,59,31,65,58,48,53,50,48,48,47,52,54,51,52,53,41,41,74,71,62,75,55,82,50,69,66,56,56,52,31,50,51,36,39,48,51,19,46,51,30,47,59,36,54,68,23,32,50,52,49,50,53,56,48,52,55,67,72,75,107

Mean predicted aligned error: 13.17 Å

Organism: NCBI:txid2576308

Foldseek 3Di:
DDDDDDDDPPPPPCDPCNVVVVFPPPDPFPDCPVDDQAADPLLLLLLVLLLVLLVLLQVVLVVLVVVLVCLVVVLVVVVVVLVVLQVVCCVPQVGAAPPRDDDPPDDPVVVVSSVVRNPDDDDDPVNSVVVSVVVSVLSNVLSVLSNVLSVLSNVLSVCSRVLDPCSLVSLVVSLVVLVVCVVVVSDDDPSSVVSSVSSVSSNSSCCTDSNVNSNVSVVVVVVVD

Radius of gyration: 29.24 Å; Cα contacts (8 Å, |Δi|>4): 183; chains: 1; bounding box: 85×57×86 Å

pLDDT: mean 79.05, std 13.32, range [31.61, 93.0]

Secondary structure (DSSP, 8-state):
---------------HHHHHHHHHS-PPPPP------PPPHHHHHHHHHHHHHHHHHHHHHHHHHHHHHHHHHHHHHHHHHHHHHHHHHHHHHS--STT-PPPTT--HHHHHHHHHHHT-----HHHHHHHHHHHHHHHHHHHHHHHHHHHHHHHHHHHTTTT-TTHHHHHHHHHHHHHHHHHTTS---HHHHHHHHHHHHHHHHHHSHHHHHHHHHHHHHHHH-